Protein AF-A0A929GVK2-F1 (afdb_monomer_lite)

pLDDT: mean 79.48, std 20.48, range [31.69, 98.0]

Sequence (283 aa):
MTLSPGIAVIFLLLSFFLTSTIHAGEKSHSDSDDSVSELICQAGQKKCEGTHGKGCYSPAIGQECFDGLICPPGRRACVGDNGARCYDPASGQQCFNGLVCEIGRQPCTGSQGTSCFDPAVGEECNDGLVCKSGMKACIGEHGGSCYDPSIGQECIDGKVYFPDQKKVVKPKTSPPRSKRLKALKKRKKKDKASITCPPQLRKCVGENGNGCYDPARGQQCYDGLICQPGQKGCVGPYGVGCYEIGRGYHCYEGLICPPGKRACYDGKDKPYCYDPSRGQSCN

Foldseek 3Di:
DDDDDDDDDDDDDDDDDDDDDDDDDDDPPDPPPPVPPPADEDPQWDWAAAPQAIHIDHCPQPWDHDRHDIEHHQWDWAAAPLHIDTDHVVQQWDHDRRDIDGHQWDWAAAPQGIDTDHCVQQWDHARRDIDHHQWHWQQAPVHIDTDHCVQPWDRDRSDIDHPVPPPDPDDDDDDDDPVVVVVVVVVVPPPPPPDDDDPQWDWAAAPVAIDTHHVVQVWDHDRHDIEHHQWDWAAAPQAIDIDHPPQQWDHDRRDIEGHQWDWADPVPPDIDTDHVVVVDDGD

Radius of gyration: 35.39 Å; chains: 1; bounding box: 84×54×116 Å

Structure (mmCIF, N/CA/C/O backbone):
data_AF-A0A929GVK2-F1
#
_entry.id   AF-A0A929GVK2-F1
#
loop_
_atom_site.group_PDB
_atom_site.id
_atom_site.type_symbol
_atom_site.label_atom_id
_atom_site.label_alt_id
_atom_site.label_comp_id
_atom_site.label_asym_id
_atom_site.label_entity_id
_atom_site.label_seq_id
_atom_site.pdbx_PDB_ins_code
_atom_site.Cartn_x
_atom_site.Cartn_y
_atom_site.Cartn_z
_atom_site.occupancy
_atom_site.B_iso_or_equiv
_atom_site.auth_seq_id
_atom_site.auth_comp_id
_atom_site.auth_asym_id
_atom_site.auth_atom_id
_atom_site.pdbx_PDB_model_num
ATOM 1 N N . MET A 1 1 ? 60.596 -8.075 69.601 1.00 40.28 1 MET A N 1
ATOM 2 C CA . MET A 1 1 ? 60.125 -6.686 69.417 1.00 40.28 1 MET A CA 1
ATOM 3 C C . MET A 1 1 ? 58.607 -6.731 69.549 1.00 40.28 1 MET A C 1
ATOM 5 O O . MET A 1 1 ? 57.959 -7.294 68.684 1.00 40.28 1 MET A O 1
ATOM 9 N N . THR A 1 2 ? 58.112 -6.623 70.789 1.00 35.88 2 THR A N 1
ATOM 10 C CA . THR A 1 2 ? 57.428 -5.419 71.334 1.00 35.88 2 THR A CA 1
ATOM 11 C C . THR A 1 2 ? 56.075 -5.188 70.649 1.00 35.88 2 THR A C 1
ATOM 13 O O . THR A 1 2 ? 56.038 -4.753 69.509 1.00 35.88 2 THR A O 1
ATOM 16 N N . LEU A 1 3 ? 54.999 -5.737 71.225 1.00 31.69 3 LEU A N 1
ATOM 17 C CA . LEU A 1 3 ? 54.044 -5.081 72.149 1.00 31.69 3 LEU A CA 1
ATOM 18 C C . LEU A 1 3 ? 52.951 -4.269 71.411 1.00 31.69 3 LEU A C 1
ATOM 20 O O . LEU A 1 3 ? 53.203 -3.180 70.912 1.00 31.69 3 LEU A O 1
ATOM 24 N N . SER A 1 4 ? 51.720 -4.806 71.419 1.00 38.56 4 SER A N 1
ATOM 25 C CA . SER A 1 4 ? 50.443 -4.056 71.521 1.00 38.56 4 SER A CA 1
ATOM 26 C C . SER A 1 4 ? 50.478 -3.099 72.738 1.00 38.56 4 SER A C 1
ATOM 28 O O . SER A 1 4 ? 51.352 -3.324 73.578 1.00 38.56 4 SER A O 1
ATOM 30 N N . PRO A 1 5 ? 49.571 -2.111 72.962 1.00 51.91 5 PRO A N 1
ATOM 31 C CA . PRO A 1 5 ? 48.132 -2.031 72.627 1.00 51.91 5 PRO A CA 1
ATOM 32 C C . PRO A 1 5 ? 47.718 -0.605 72.137 1.00 51.91 5 PRO A C 1
ATOM 34 O O . PRO A 1 5 ? 48.580 0.217 71.875 1.00 51.91 5 PRO A O 1
ATOM 37 N N . GLY A 1 6 ? 46.472 -0.240 71.825 1.00 36.50 6 GLY A N 1
ATOM 38 C CA . GLY A 1 6 ? 45.313 -0.154 72.714 1.00 36.50 6 GLY A CA 1
ATOM 39 C C . GLY A 1 6 ? 44.547 1.162 72.470 1.00 36.50 6 GLY A C 1
ATOM 40 O O . GLY A 1 6 ? 45.144 2.228 72.476 1.00 36.50 6 GLY A O 1
ATOM 41 N N . ILE A 1 7 ? 43.239 1.044 72.217 1.00 49.06 7 ILE A N 1
ATOM 42 C CA . ILE A 1 7 ? 42.119 1.847 72.754 1.00 49.06 7 ILE A CA 1
ATOM 43 C C . ILE A 1 7 ? 42.415 3.319 73.121 1.00 49.06 7 ILE A C 1
ATOM 45 O O . ILE A 1 7 ? 43.062 3.569 74.131 1.00 49.06 7 ILE A O 1
ATOM 49 N N . ALA A 1 8 ? 41.760 4.274 72.447 1.00 43.66 8 ALA A N 1
ATOM 50 C CA . ALA A 1 8 ? 41.240 5.478 73.110 1.00 43.66 8 ALA A CA 1
ATOM 51 C C . ALA A 1 8 ? 40.138 6.163 72.282 1.00 43.66 8 ALA A C 1
ATOM 53 O O . ALA A 1 8 ? 40.376 6.771 71.244 1.00 43.66 8 ALA A O 1
ATOM 54 N N . VAL A 1 9 ? 38.920 6.051 72.801 1.00 48.94 9 VAL A N 1
ATOM 55 C CA . VAL A 1 9 ? 37.770 6.930 72.574 1.00 48.94 9 VAL A CA 1
ATOM 56 C C . VAL A 1 9 ? 38.107 8.334 73.091 1.00 48.94 9 VAL A C 1
ATOM 58 O O . VAL A 1 9 ? 38.505 8.412 74.244 1.00 48.94 9 VAL A O 1
ATOM 61 N N . ILE A 1 10 ? 37.875 9.404 72.319 1.00 49.59 10 ILE A N 1
ATOM 62 C CA . ILE A 1 10 ? 37.575 10.783 72.783 1.00 49.59 10 ILE A CA 1
ATOM 63 C C . ILE A 1 10 ? 36.701 11.412 71.672 1.00 49.59 10 ILE A C 1
ATOM 65 O O . ILE A 1 10 ? 37.133 11.478 70.528 1.00 49.59 10 ILE A O 1
ATOM 69 N N . PHE A 1 11 ? 35.387 11.583 71.845 1.00 39.53 11 PHE A N 1
ATOM 70 C CA . PHE A 1 11 ? 34.673 12.653 72.564 1.00 39.53 11 PHE A CA 1
ATOM 71 C C . PHE A 1 11 ? 34.819 14.063 71.964 1.00 39.53 11 PHE A C 1
ATOM 73 O O . PHE A 1 11 ? 35.923 14.546 71.757 1.00 39.53 11 PHE A O 1
ATOM 80 N N . LEU A 1 12 ? 33.655 14.723 71.873 1.00 45.66 12 LEU A N 1
ATOM 81 C CA . LEU A 1 12 ? 33.362 16.155 71.682 1.00 45.66 12 LEU A CA 1
ATOM 82 C C . LEU A 1 12 ? 32.930 16.538 70.253 1.00 45.66 12 LEU A C 1
ATOM 84 O O . LEU A 1 12 ? 33.743 16.583 69.343 1.00 45.66 12 LEU A O 1
ATOM 88 N N . LEU A 1 13 ? 31.626 16.618 69.955 1.00 39.22 13 LEU A N 1
ATOM 89 C CA . LEU A 1 13 ? 30.585 17.560 70.426 1.00 39.22 13 LEU A CA 1
ATOM 90 C C . LEU A 1 13 ? 30.591 18.904 69.676 1.00 39.22 13 LEU A C 1
ATOM 92 O O . LEU A 1 13 ? 31.625 19.555 69.613 1.00 39.22 13 LEU A O 1
ATOM 96 N N . LEU A 1 14 ? 29.364 19.332 69.314 1.00 40.06 14 LEU A N 1
ATOM 97 C CA . LEU A 1 14 ? 28.883 20.728 69.192 1.00 40.06 14 LEU A CA 1
ATOM 98 C C . LEU A 1 14 ? 29.329 21.480 67.913 1.00 40.06 14 LEU A C 1
ATOM 100 O O . LEU A 1 14 ? 30.498 21.472 67.572 1.00 40.06 14 LEU A O 1
ATOM 104 N N . SER A 1 15 ? 28.506 22.172 67.116 1.00 45.72 15 SER A N 1
ATOM 105 C CA . SER A 1 15 ? 27.106 22.632 67.170 1.00 45.72 15 SER A CA 1
ATOM 106 C C . SER A 1 15 ? 26.708 23.007 65.726 1.00 45.72 15 SER A C 1
ATOM 108 O O . SER A 1 15 ? 27.537 23.514 64.978 1.00 45.72 15 SER A O 1
ATOM 110 N N . PHE A 1 16 ? 25.524 22.656 65.218 1.00 46.03 16 PHE A N 1
ATOM 111 C CA . PHE A 1 16 ? 24.350 23.546 65.126 1.00 46.03 16 PHE A CA 1
ATOM 112 C C . PHE A 1 16 ? 24.650 25.057 65.073 1.00 46.03 16 PHE A C 1
ATOM 114 O O . PHE A 1 16 ? 25.165 25.589 66.043 1.00 46.03 16 PHE A O 1
ATOM 121 N N . PHE A 1 17 ? 24.275 25.714 63.964 1.00 39.25 17 PHE A N 1
ATOM 122 C CA . PHE A 1 17 ? 23.541 26.997 63.817 1.00 39.25 17 PHE A CA 1
ATOM 123 C C . PHE A 1 17 ? 23.676 27.436 62.337 1.00 39.25 17 PHE A C 1
ATOM 125 O O . PHE A 1 17 ? 24.769 27.698 61.855 1.00 39.25 17 PHE A O 1
ATOM 132 N N . LEU A 1 18 ? 22.635 27.244 61.513 1.00 46.72 18 LEU A N 1
ATOM 133 C CA . LEU A 1 18 ? 21.701 28.296 61.064 1.00 46.72 18 LEU A CA 1
ATOM 134 C C . LEU A 1 18 ? 22.394 29.532 60.467 1.00 46.72 18 LEU A C 1
ATOM 136 O O . LEU A 1 18 ? 22.948 30.336 61.206 1.00 46.72 18 LEU A O 1
ATOM 140 N N . THR A 1 19 ? 22.228 29.769 59.162 1.00 38.66 19 THR A N 1
ATOM 141 C CA . THR A 1 19 ? 21.432 30.907 58.652 1.00 38.66 19 THR A CA 1
ATOM 142 C C . THR A 1 19 ? 21.351 30.921 57.126 1.00 38.66 19 THR A C 1
ATOM 144 O O . THR A 1 19 ? 22.279 30.570 56.406 1.00 38.66 19 THR A O 1
ATOM 147 N N . SER A 1 20 ? 20.163 31.300 56.676 1.00 40.47 20 SER A N 1
ATOM 148 C CA . SER A 1 20 ? 19.671 31.441 55.315 1.00 40.47 20 SER A CA 1
ATOM 149 C C . SER A 1 20 ? 20.361 32.558 54.531 1.00 40.47 20 SER A C 1
ATOM 151 O O . SER A 1 20 ? 20.553 33.642 55.075 1.00 40.47 20 SER A O 1
ATOM 153 N N . THR A 1 21 ? 20.512 32.376 53.216 1.00 42.94 21 THR A N 1
ATOM 154 C CA . THR A 1 21 ? 20.352 33.489 52.268 1.00 42.94 21 THR A CA 1
ATOM 155 C C . THR A 1 21 ? 19.869 33.017 50.900 1.00 42.94 21 THR A C 1
ATOM 157 O O . THR A 1 21 ? 20.392 32.098 50.281 1.00 42.94 21 THR A O 1
ATOM 160 N N . ILE A 1 22 ? 18.810 33.700 50.490 1.00 48.12 22 ILE A N 1
ATOM 161 C CA . ILE A 1 22 ? 18.034 33.656 49.257 1.00 48.12 22 ILE A CA 1
ATOM 162 C C . ILE A 1 22 ? 18.883 34.140 48.071 1.00 48.12 22 ILE A C 1
ATOM 164 O O . ILE A 1 22 ? 19.549 35.158 48.220 1.00 48.12 22 ILE A O 1
ATOM 168 N N . HIS A 1 23 ? 18.779 33.486 46.908 1.00 40.06 23 HIS A N 1
ATOM 169 C CA . HIS A 1 23 ? 18.849 34.056 45.544 1.00 40.06 23 HIS A CA 1
ATOM 170 C C . HIS A 1 23 ? 18.036 33.092 44.652 1.00 40.06 23 HIS A C 1
ATOM 172 O O . HIS A 1 23 ? 18.392 31.929 44.519 1.00 40.06 23 HIS A O 1
ATOM 178 N N . ALA A 1 24 ? 16.782 33.389 44.310 1.00 38.03 24 ALA A N 1
ATOM 179 C CA . ALA A 1 24 ? 16.352 34.277 43.228 1.00 38.03 24 ALA A CA 1
ATOM 180 C C . ALA A 1 24 ? 16.768 33.781 41.829 1.00 38.03 24 ALA A C 1
ATOM 182 O O . ALA A 1 24 ? 17.866 34.060 41.368 1.00 38.03 24 ALA A O 1
ATOM 183 N N . GLY A 1 25 ? 15.806 33.148 41.150 1.00 38.31 25 GLY A N 1
ATOM 184 C CA . GLY A 1 25 ? 15.616 33.286 39.709 1.00 38.31 25 GLY A CA 1
ATOM 185 C C . GLY A 1 25 ? 16.259 32.227 38.826 1.00 38.31 25 GLY A C 1
ATOM 186 O O . GLY A 1 25 ? 17.357 32.431 38.343 1.00 38.31 25 GLY A O 1
ATOM 187 N N . GLU A 1 26 ? 15.480 31.213 38.452 1.00 36.88 26 GLU A N 1
ATOM 188 C CA . GLU A 1 26 ? 15.343 30.877 37.036 1.00 36.88 26 GLU A CA 1
ATOM 189 C C . GLU A 1 26 ? 13.932 30.348 36.775 1.00 36.88 26 GLU A C 1
ATOM 191 O O . GLU A 1 26 ? 13.443 29.388 37.365 1.00 36.88 26 GLU A O 1
ATOM 196 N N . LYS A 1 27 ? 13.232 31.115 35.950 1.00 40.19 27 LYS A N 1
ATOM 197 C CA . LYS A 1 27 ? 11.827 31.001 35.599 1.00 40.19 27 LYS A CA 1
ATOM 198 C C . LYS A 1 27 ? 11.704 29.910 34.537 1.00 40.19 27 LYS A C 1
ATOM 200 O O . LYS A 1 27 ? 11.840 30.200 33.353 1.00 40.19 27 LYS A O 1
ATOM 205 N N . SER A 1 28 ? 11.452 28.668 34.944 1.00 40.12 28 SER A N 1
ATOM 206 C CA . SER A 1 28 ? 11.046 27.591 34.031 1.00 40.12 28 SER A CA 1
ATOM 207 C C . SER A 1 28 ? 9.571 27.798 33.681 1.00 40.12 28 SER A C 1
ATOM 209 O O . SER A 1 28 ? 8.672 27.218 34.276 1.00 40.12 28 SER A O 1
ATOM 211 N N . HIS A 1 29 ? 9.315 28.730 32.765 1.00 42.06 29 HIS A N 1
ATOM 212 C CA . HIS A 1 29 ? 8.003 28.921 32.166 1.00 42.06 29 HIS A CA 1
ATOM 213 C C . HIS A 1 29 ? 7.994 28.218 30.815 1.00 42.06 29 HIS A C 1
ATOM 215 O O . HIS A 1 29 ? 8.360 28.797 29.796 1.00 42.06 29 HIS A O 1
ATOM 221 N N . SER A 1 30 ? 7.604 26.951 30.848 1.00 41.41 30 SER A N 1
ATOM 222 C CA . SER A 1 30 ? 7.005 26.246 29.720 1.00 41.41 30 SER A CA 1
ATOM 223 C C . SER A 1 30 ? 6.278 25.013 30.256 1.00 41.41 30 SER A C 1
ATOM 225 O O . SER A 1 30 ? 6.503 23.900 29.787 1.00 41.41 30 SER A O 1
ATOM 227 N N . ASP A 1 31 ? 5.409 25.226 31.251 1.00 37.75 31 ASP A N 1
ATOM 228 C CA . ASP A 1 31 ? 4.224 24.386 31.395 1.00 37.75 31 ASP A CA 1
ATOM 229 C C . ASP A 1 31 ? 3.392 24.670 30.149 1.00 37.75 31 ASP A C 1
ATOM 231 O O . ASP A 1 31 ? 2.664 25.656 30.039 1.00 37.75 31 ASP A O 1
ATOM 235 N N . SER A 1 32 ? 3.635 23.853 29.131 1.00 44.38 32 SER A N 1
ATOM 236 C CA . SER A 1 32 ? 2.685 23.699 28.050 1.00 44.38 32 SER A CA 1
ATOM 237 C C . SER A 1 32 ? 1.508 23.000 28.710 1.00 44.38 32 SER A C 1
ATOM 239 O O . SER A 1 32 ? 1.582 21.798 28.960 1.00 44.38 32 SER A O 1
ATOM 241 N N . ASP A 1 33 ? 0.482 23.773 29.066 1.00 44.91 33 ASP A N 1
ATOM 242 C CA . ASP A 1 33 ? -0.877 23.298 29.322 1.00 44.91 33 ASP A CA 1
ATOM 243 C C . ASP A 1 33 ? -1.373 22.587 28.050 1.00 44.91 33 ASP A C 1
ATOM 245 O O . ASP A 1 33 ? -2.215 23.076 27.296 1.00 44.91 33 ASP A O 1
ATOM 249 N N . ASP A 1 34 ? -0.799 21.420 27.772 1.00 48.19 34 ASP A N 1
ATOM 250 C CA . ASP A 1 34 ? -1.423 20.399 26.964 1.00 48.19 34 ASP A CA 1
ATOM 251 C C . ASP A 1 34 ? -2.528 19.882 27.868 1.00 48.19 34 ASP A C 1
ATOM 253 O O . ASP A 1 34 ? -2.299 19.105 28.796 1.00 48.19 34 ASP A O 1
ATOM 257 N N . SER A 1 35 ? -3.720 20.437 27.682 1.00 49.81 35 SER A N 1
ATOM 258 C CA . SER A 1 35 ? -4.945 19.973 28.305 1.00 49.81 35 SER A CA 1
ATOM 259 C C . SER A 1 35 ? -5.044 18.465 28.086 1.00 49.81 35 SER A C 1
ATOM 261 O O . SER A 1 35 ? -5.536 18.007 27.048 1.00 49.81 35 SER A O 1
ATOM 263 N N . VAL A 1 36 ? -4.543 17.683 29.047 1.00 60.28 36 VAL A N 1
ATOM 264 C CA . VAL A 1 36 ? -4.708 16.239 29.094 1.00 60.28 36 VAL A CA 1
ATOM 265 C C . VAL A 1 36 ? -6.188 16.055 29.353 1.00 60.28 36 VAL A C 1
ATOM 267 O O . VAL A 1 36 ? -6.644 16.008 30.490 1.00 60.28 36 VAL A O 1
ATOM 270 N N .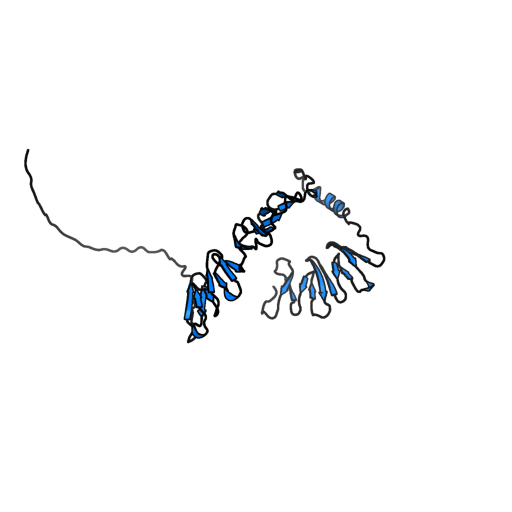 SER A 1 37 ? -6.964 16.042 28.273 1.00 67.25 37 SER A N 1
ATOM 271 C CA . SER A 1 37 ? -8.321 15.538 28.305 1.00 67.25 37 SER A CA 1
ATOM 272 C C . SER A 1 37 ? -8.206 14.146 28.904 1.00 67.25 37 SER A C 1
ATOM 274 O O . SER A 1 37 ? -7.646 13.224 28.290 1.00 67.25 37 SER A O 1
ATOM 276 N N . GLU A 1 38 ? -8.623 14.044 30.167 1.00 84.75 38 GLU A N 1
ATOM 277 C CA . GLU A 1 38 ? -8.724 12.771 30.842 1.00 84.75 38 GLU A CA 1
ATOM 278 C C . GLU A 1 38 ? -9.590 11.902 29.937 1.00 84.75 38 GLU A C 1
ATOM 280 O O . GLU A 1 38 ? -10.671 12.309 29.504 1.00 84.75 38 GLU A O 1
ATOM 285 N N . LEU A 1 39 ? -9.082 10.730 29.568 1.00 90.31 39 LEU A N 1
ATOM 286 C CA . LEU A 1 39 ? -9.856 9.801 28.771 1.00 90.31 39 LEU A CA 1
ATOM 287 C C . LEU A 1 39 ? -11.037 9.333 29.630 1.00 90.31 39 LEU A C 1
ATOM 289 O O . LEU A 1 39 ? -10.863 8.528 30.546 1.00 90.31 39 LEU A O 1
ATOM 293 N N . ILE A 1 40 ? -12.227 9.866 29.359 1.00 93.19 40 ILE A N 1
ATOM 294 C CA . ILE A 1 40 ? -13.466 9.496 30.043 1.00 93.19 40 ILE A CA 1
ATOM 295 C C . ILE A 1 40 ? -14.184 8.455 29.185 1.00 93.19 40 ILE A C 1
ATOM 297 O O . ILE A 1 40 ? -14.615 8.741 28.068 1.00 93.19 40 ILE A O 1
ATOM 301 N N . CYS A 1 41 ? -14.316 7.243 29.719 1.00 95.75 41 CYS A N 1
ATOM 302 C CA . CYS A 1 41 ? -15.022 6.149 29.064 1.00 95.75 41 CYS A CA 1
ATOM 303 C C . CYS A 1 41 ? -16.465 6.044 29.548 1.00 95.75 41 CYS A C 1
ATOM 305 O O . CYS A 1 41 ? -16.771 6.342 30.703 1.00 95.75 41 CYS A O 1
ATOM 307 N N . GLN A 1 42 ? -17.355 5.598 28.661 1.00 95.44 42 GLN A N 1
ATOM 308 C CA . GLN A 1 42 ? -18.751 5.366 29.021 1.00 95.44 42 GLN A CA 1
ATOM 309 C C . GLN A 1 42 ? -18.877 4.198 30.011 1.00 95.44 42 GLN A C 1
ATOM 311 O O . GLN A 1 42 ? -17.993 3.345 30.112 1.00 95.44 42 GLN A O 1
ATOM 316 N N . ALA A 1 43 ? -20.000 4.130 30.730 1.00 92.50 43 ALA A N 1
ATOM 317 C CA . ALA A 1 43 ? -20.287 3.012 31.622 1.00 92.50 43 ALA A CA 1
ATOM 318 C C . ALA A 1 43 ? -20.185 1.670 30.870 1.00 92.50 43 ALA A C 1
ATOM 320 O O . ALA A 1 43 ? -20.743 1.505 29.787 1.00 92.50 43 ALA A O 1
ATOM 321 N N . GLY A 1 44 ? -19.443 0.715 31.436 1.00 92.69 44 GLY A N 1
ATOM 322 C CA . GLY A 1 44 ? -19.183 -0.589 30.811 1.00 92.69 44 GLY A CA 1
ATOM 323 C C . GLY A 1 44 ? -18.014 -0.617 29.815 1.00 92.69 44 GLY A C 1
ATOM 324 O O . GLY A 1 44 ? -17.651 -1.697 29.345 1.00 92.69 44 GLY A O 1
ATOM 325 N N . GLN A 1 45 ? -17.389 0.525 29.520 1.00 97.44 45 GLN A N 1
ATOM 326 C CA . GLN A 1 45 ? -16.123 0.593 28.791 1.00 97.44 45 GLN A CA 1
ATOM 327 C C . GLN A 1 45 ? -14.933 0.671 29.757 1.00 97.44 45 GLN A C 1
ATOM 329 O O . GLN A 1 45 ? -15.053 1.110 30.900 1.00 97.44 45 GLN A O 1
ATOM 334 N N . LYS A 1 46 ? -13.763 0.248 29.281 1.00 97.12 46 LYS A N 1
ATOM 335 C CA . LYS A 1 46 ? -12.477 0.338 29.978 1.00 97.12 46 LYS A CA 1
ATOM 336 C C . LYS A 1 46 ? -11.526 1.249 29.202 1.00 97.12 46 LYS A C 1
ATOM 338 O O . LYS A 1 46 ? -11.614 1.328 27.977 1.00 97.12 46 LYS A O 1
ATOM 343 N N . LYS A 1 47 ? -10.608 1.907 29.915 1.00 97.06 47 LYS A N 1
ATOM 344 C CA . LYS A 1 47 ? -9.509 2.675 29.311 1.00 97.06 47 LYS A CA 1
ATOM 345 C C . LYS A 1 47 ? -8.477 1.707 28.719 1.00 97.06 47 LYS A C 1
ATOM 347 O O . LYS A 1 47 ? -8.157 0.689 29.333 1.00 97.06 47 LYS A O 1
ATOM 352 N N . CYS A 1 48 ? -7.991 2.020 27.530 1.00 96.69 48 CYS A N 1
ATOM 353 C CA . CYS A 1 48 ? -6.868 1.384 26.860 1.00 96.69 48 CYS A CA 1
ATOM 354 C C . CYS A 1 48 ? -5.844 2.471 26.581 1.00 96.69 48 CYS A C 1
ATOM 356 O O . CYS A 1 48 ? -6.168 3.441 25.902 1.00 96.69 48 CYS A O 1
ATOM 358 N N . GLU A 1 49 ? -4.645 2.338 27.125 1.00 95.44 49 GLU A N 1
ATOM 359 C CA . GLU A 1 49 ? -3.590 3.342 27.017 1.00 95.44 49 GLU A CA 1
ATOM 360 C C . GLU A 1 49 ? -2.255 2.625 26.835 1.00 95.44 49 GLU A C 1
ATOM 362 O O . GLU A 1 49 ? -2.065 1.524 27.359 1.00 95.44 49 GLU A O 1
ATOM 367 N N . GLY A 1 50 ? -1.357 3.231 26.065 1.00 93.38 50 GLY A N 1
ATOM 368 C CA . GLY A 1 50 ? -0.040 2.680 25.795 1.00 93.38 50 GLY A CA 1
ATOM 369 C C . GLY A 1 50 ? 0.682 3.422 24.681 1.00 93.38 50 GLY A C 1
ATOM 370 O O . GLY A 1 50 ? 0.265 4.511 24.269 1.00 93.38 50 GLY A O 1
ATOM 371 N N . THR A 1 51 ? 1.767 2.837 24.181 1.00 93.50 51 THR A N 1
ATOM 372 C CA . THR A 1 51 ? 2.617 3.493 23.173 1.00 93.50 51 THR A CA 1
ATOM 373 C C . THR A 1 51 ? 1.902 3.711 21.838 1.00 93.50 51 THR A C 1
ATOM 375 O O . THR A 1 51 ? 2.253 4.623 21.087 1.00 93.50 51 THR A O 1
ATOM 378 N N . HIS A 1 52 ? 0.849 2.936 21.563 1.00 91.69 52 HIS A N 1
ATOM 379 C CA . HIS A 1 52 ? 0.076 3.012 20.324 1.00 91.69 52 HIS A CA 1
ATOM 380 C C . HIS A 1 52 ? -1.216 3.827 20.434 1.00 91.69 52 HIS A C 1
ATOM 382 O O . HIS A 1 52 ? -1.997 3.869 19.481 1.00 91.69 52 HIS A O 1
ATOM 388 N N . GLY A 1 53 ? -1.430 4.512 21.559 1.00 92.25 53 GLY A N 1
ATOM 389 C CA . GLY A 1 53 ? -2.501 5.490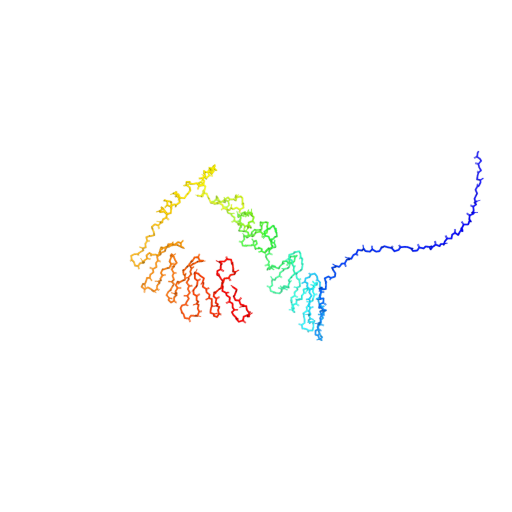 21.714 1.00 92.25 53 GLY A CA 1
ATOM 390 C C . GLY A 1 53 ? -3.297 5.334 23.001 1.00 92.25 53 GLY A C 1
ATOM 391 O O . GLY A 1 53 ? -2.954 4.572 23.903 1.00 92.25 53 GLY A O 1
ATOM 392 N N . LYS A 1 54 ? -4.386 6.100 23.077 1.00 95.12 54 LYS A N 1
ATOM 393 C CA . LYS A 1 54 ? -5.353 6.052 24.171 1.00 95.12 54 LYS A CA 1
ATOM 394 C C . LYS A 1 54 ? -6.775 5.992 23.623 1.00 95.12 54 LYS A C 1
ATOM 396 O O . LYS A 1 54 ? -7.098 6.697 22.668 1.00 95.12 54 LYS A O 1
ATOM 401 N N . GLY A 1 55 ? -7.631 5.177 24.224 1.00 95.44 55 GLY A N 1
ATOM 402 C CA . GLY A 1 55 ? -9.018 5.025 23.799 1.00 95.44 55 GLY A CA 1
ATOM 403 C C . GLY A 1 55 ? -9.846 4.159 24.739 1.00 95.44 55 GLY A C 1
ATOM 404 O O . GLY A 1 55 ? -9.325 3.487 25.623 1.00 95.44 55 GLY A O 1
ATOM 405 N N . CYS A 1 56 ? -11.159 4.170 24.548 1.00 97.44 56 CYS A N 1
ATOM 406 C CA . CYS A 1 56 ? -12.083 3.354 25.327 1.00 97.44 56 CYS A CA 1
ATOM 407 C C . CYS A 1 56 ? -12.485 2.111 24.540 1.00 97.44 56 CYS A C 1
ATOM 409 O O . CYS A 1 56 ? -12.809 2.207 23.357 1.00 97.44 56 CYS A O 1
ATOM 411 N N . TYR A 1 57 ? -12.510 0.957 25.201 1.00 97.50 57 TYR A N 1
ATOM 412 C CA . TYR A 1 57 ? -12.955 -0.301 24.604 1.00 97.50 57 TYR A CA 1
ATOM 413 C C . TYR A 1 57 ? -13.994 -0.989 25.484 1.00 97.50 57 TYR A C 1
ATOM 415 O O . TYR A 1 57 ? -14.068 -0.747 26.688 1.00 97.50 57 TYR A O 1
ATOM 423 N N . SER A 1 58 ? -14.816 -1.845 24.887 1.00 97.81 58 SER A N 1
ATOM 424 C CA . SER A 1 58 ? -15.849 -2.606 25.582 1.00 97.81 58 SER A CA 1
ATOM 425 C C . SER A 1 58 ? -15.504 -4.102 25.590 1.00 97.81 58 SER A C 1
ATOM 427 O O . SER A 1 58 ? -15.745 -4.804 24.604 1.00 97.81 58 SER A O 1
ATOM 429 N N . PRO A 1 59 ? -14.990 -4.632 26.718 1.00 95.06 59 PRO A N 1
ATOM 430 C CA . PRO A 1 59 ? -14.774 -6.071 26.874 1.00 95.06 59 PRO A CA 1
ATOM 431 C C . PRO A 1 59 ? -16.066 -6.882 26.741 1.00 95.06 59 PRO A C 1
ATOM 433 O O . PRO A 1 59 ? -16.029 -8.035 26.330 1.00 95.06 59 PRO A O 1
ATOM 436 N N . ALA A 1 60 ? -17.217 -6.285 27.075 1.00 96.50 60 ALA A N 1
ATOM 437 C CA . ALA A 1 60 ? -18.515 -6.955 27.050 1.00 96.50 60 ALA A CA 1
ATOM 438 C C . ALA A 1 60 ? -18.939 -7.391 25.639 1.00 96.50 60 ALA A C 1
ATOM 440 O O . ALA A 1 60 ? -19.609 -8.408 25.495 1.00 96.50 60 ALA A O 1
ATOM 441 N N . ILE A 1 61 ? -18.529 -6.651 24.604 1.00 95.75 61 ILE A N 1
ATOM 442 C CA . ILE A 1 61 ? -18.752 -7.046 23.206 1.00 95.75 61 ILE A CA 1
ATOM 443 C C . ILE A 1 61 ? -17.571 -7.834 22.629 1.00 95.75 61 ILE A C 1
ATOM 445 O O . ILE A 1 61 ? -17.602 -8.158 21.450 1.00 95.75 61 ILE A O 1
ATOM 449 N N . GLY A 1 62 ? -16.544 -8.133 23.435 1.00 95.88 62 GLY A N 1
ATOM 450 C CA . GLY A 1 62 ? -15.359 -8.897 23.042 1.00 95.88 62 GLY A CA 1
ATOM 451 C C . GLY A 1 62 ? -14.199 -8.069 22.485 1.00 95.88 62 GLY A C 1
ATOM 452 O O . GLY A 1 62 ? -13.329 -8.641 21.840 1.00 95.88 62 GLY A O 1
ATOM 453 N N . GLN A 1 63 ? -14.177 -6.742 22.667 1.00 97.69 63 GLN A N 1
ATOM 454 C CA . GLN A 1 63 ? -12.990 -5.956 22.309 1.00 97.69 63 GLN A CA 1
ATOM 455 C C . GLN A 1 63 ? -11.850 -6.211 23.299 1.00 97.69 63 GLN A C 1
ATOM 457 O O . GLN A 1 63 ? -12.081 -6.369 24.499 1.00 97.69 63 GLN A O 1
ATOM 462 N N . GLU A 1 64 ? -10.619 -6.150 22.805 1.00 97.06 64 GLU A N 1
ATOM 463 C CA . GLU A 1 64 ? -9.402 -6.321 23.600 1.00 97.06 64 GLU A CA 1
ATOM 464 C C . GLU A 1 64 ? -8.463 -5.124 23.426 1.00 97.06 64 GLU A C 1
ATOM 466 O O . GLU A 1 64 ? -8.485 -4.448 22.398 1.00 97.06 64 GLU A O 1
ATOM 471 N N . CYS A 1 65 ? -7.641 -4.852 24.438 1.00 96.69 65 CYS A N 1
ATOM 472 C CA . CYS A 1 65 ? -6.667 -3.763 24.447 1.00 96.69 65 CYS A CA 1
ATOM 473 C C . CYS A 1 65 ? -5.244 -4.318 24.546 1.00 96.69 65 CYS A C 1
ATOM 475 O O . CYS A 1 65 ? -4.971 -5.153 25.408 1.00 96.69 65 CYS A O 1
ATOM 477 N N . PHE A 1 66 ? -4.339 -3.799 23.716 1.00 96.31 66 PHE A N 1
ATOM 478 C CA . PHE A 1 66 ? -2.929 -4.173 23.657 1.00 96.31 66 PHE A CA 1
ATOM 479 C C . PHE A 1 66 ? -2.059 -2.921 23.500 1.00 96.31 66 PHE A C 1
ATOM 481 O O . PHE A 1 66 ? -1.950 -2.386 22.404 1.00 96.31 66 PHE A O 1
ATOM 488 N N . ASP A 1 67 ? -1.459 -2.439 24.590 1.00 93.56 67 ASP A N 1
ATOM 489 C CA . ASP A 1 67 ? -0.559 -1.267 24.591 1.00 93.56 67 ASP A CA 1
ATOM 490 C C . ASP A 1 67 ? -1.112 -0.048 23.815 1.00 93.56 67 ASP A C 1
ATOM 492 O O . ASP A 1 67 ? -0.465 0.536 22.947 1.00 93.56 67 ASP A O 1
ATOM 496 N N . GLY A 1 68 ? -2.366 0.320 24.096 1.00 94.31 68 GLY A N 1
ATOM 497 C CA . GLY A 1 68 ? -3.060 1.427 23.425 1.00 94.31 68 GLY A CA 1
ATOM 498 C C . GLY A 1 68 ? -3.765 1.059 22.111 1.00 94.31 68 GLY A C 1
ATOM 499 O O . GLY A 1 68 ? -4.604 1.827 21.641 1.00 94.31 68 GLY A O 1
ATOM 500 N N . LEU A 1 69 ? -3.509 -0.125 21.541 1.00 97.38 69 LEU A N 1
ATOM 501 C CA . LEU A 1 69 ? -4.235 -0.657 20.383 1.00 97.38 69 LEU A CA 1
ATOM 502 C C . LEU A 1 69 ? -5.506 -1.396 20.827 1.00 97.38 69 LEU A C 1
ATOM 504 O O . LEU A 1 69 ? -5.438 -2.372 21.570 1.00 97.38 69 LEU A O 1
ATOM 508 N N . ILE A 1 70 ? -6.665 -0.984 20.313 1.00 98.00 70 ILE A N 1
ATOM 509 C CA . ILE A 1 70 ? -7.948 -1.650 20.577 1.00 98.00 70 ILE A CA 1
ATOM 510 C C . ILE A 1 70 ? -8.305 -2.559 19.402 1.00 98.00 70 ILE A C 1
ATOM 512 O O . ILE A 1 70 ? -8.515 -2.080 18.285 1.00 98.00 70 ILE A O 1
ATOM 516 N N . CYS A 1 71 ? -8.428 -3.860 19.660 1.00 97.88 71 CYS A N 1
ATOM 517 C CA . CYS A 1 71 ? -8.820 -4.844 18.662 1.00 97.88 71 CYS A CA 1
ATOM 518 C C . CYS A 1 71 ? -10.286 -5.258 18.788 1.00 97.88 71 CYS A C 1
ATOM 520 O O . CYS A 1 71 ? -10.785 -5.458 19.898 1.00 97.88 71 CYS A O 1
ATOM 522 N N . PRO A 1 72 ? -11.001 -5.379 17.651 1.00 97.50 72 PRO A N 1
ATOM 523 C CA . PRO A 1 72 ? -12.365 -5.871 17.652 1.00 97.50 72 PRO A CA 1
ATOM 524 C C . PRO A 1 72 ? -12.404 -7.372 17.984 1.00 97.50 72 PRO A C 1
ATOM 526 O O . PRO A 1 72 ? -11.381 -8.056 17.878 1.00 97.50 72 PRO A O 1
ATOM 529 N N . PRO A 1 73 ? -13.587 -7.898 18.331 1.00 96.19 73 PRO A N 1
ATOM 530 C CA . PRO A 1 73 ? -13.750 -9.294 18.718 1.00 96.19 73 PRO A CA 1
ATOM 531 C C . PRO A 1 73 ? -13.232 -10.257 17.655 1.00 96.19 73 PRO A C 1
ATOM 533 O O . PRO A 1 73 ? -13.441 -10.052 16.458 1.00 96.19 73 PRO A O 1
ATOM 536 N N . GLY A 1 74 ? -12.546 -11.308 18.102 1.00 93.81 74 GLY A N 1
ATOM 537 C CA . GLY A 1 74 ? -11.964 -12.328 17.227 1.00 93.81 74 GLY A CA 1
ATOM 538 C C . GLY A 1 74 ? -10.675 -11.907 16.514 1.00 93.81 74 GLY A C 1
ATOM 539 O O . GLY A 1 74 ? -10.057 -12.744 15.860 1.00 93.81 74 GLY A O 1
ATOM 540 N N . ARG A 1 75 ? -10.223 -10.653 16.658 1.00 97.31 75 ARG A N 1
ATOM 541 C CA . ARG A 1 75 ? -8.928 -10.201 16.133 1.00 97.31 75 ARG A CA 1
ATOM 542 C C . ARG A 1 75 ? -7.861 -10.180 17.214 1.00 97.31 75 ARG A C 1
ATOM 544 O O . ARG A 1 75 ? -8.141 -9.903 18.372 1.00 97.31 75 ARG A O 1
ATOM 551 N N . ARG A 1 76 ? -6.617 -10.417 16.805 1.00 96.44 76 ARG A N 1
ATOM 552 C CA . ARG A 1 76 ? -5.429 -10.342 17.661 1.00 96.44 76 ARG A CA 1
ATOM 553 C C . ARG A 1 76 ? -4.631 -9.083 17.359 1.00 96.44 76 ARG A C 1
ATOM 555 O O . ARG A 1 76 ? -4.658 -8.587 16.233 1.00 96.44 76 ARG A O 1
ATOM 562 N N . ALA A 1 77 ? -3.879 -8.597 18.336 1.00 97.44 77 ALA A N 1
ATOM 563 C CA . ALA A 1 77 ? -2.913 -7.534 18.110 1.00 97.44 77 ALA A CA 1
ATOM 564 C C . ALA A 1 77 ? -1.622 -8.066 17.478 1.00 97.44 77 ALA A C 1
ATOM 566 O O . ALA A 1 77 ? -1.088 -9.100 17.879 1.00 97.44 77 ALA A O 1
ATOM 567 N N . CYS A 1 78 ? -1.117 -7.326 16.498 1.00 97.56 78 CYS A N 1
ATOM 568 C CA . CYS A 1 78 ? 0.218 -7.457 15.944 1.00 97.56 78 CYS A CA 1
ATOM 569 C C . CYS A 1 78 ? 0.978 -6.173 16.252 1.00 97.56 78 CYS A C 1
ATOM 571 O O . CYS A 1 78 ? 0.668 -5.134 15.672 1.00 97.56 78 CYS A O 1
ATOM 573 N N . VAL A 1 79 ? 1.928 -6.251 17.178 1.00 95.88 79 VAL A N 1
ATOM 574 C CA . VAL A 1 79 ? 2.697 -5.111 17.686 1.00 95.88 79 VAL A CA 1
ATOM 575 C C . VAL A 1 79 ? 4.180 -5.371 17.458 1.00 95.88 79 VAL A C 1
ATOM 577 O O . VAL A 1 79 ? 4.630 -6.513 17.573 1.00 95.88 79 VAL A O 1
ATOM 580 N N . GLY A 1 80 ? 4.919 -4.326 17.105 1.00 93.81 80 GLY A N 1
ATOM 581 C CA . GLY A 1 80 ? 6.364 -4.376 16.945 1.00 93.81 80 GLY A CA 1
ATOM 582 C C . GLY A 1 80 ? 6.922 -3.143 16.245 1.00 93.81 80 GLY A C 1
ATOM 583 O O . GLY A 1 80 ? 6.218 -2.148 16.063 1.00 93.81 80 GLY A O 1
ATOM 584 N N . ASP A 1 81 ? 8.174 -3.226 15.804 1.00 92.62 81 ASP A N 1
ATOM 585 C CA . ASP A 1 81 ? 8.902 -2.080 15.233 1.00 92.62 81 ASP A CA 1
ATOM 586 C C . ASP A 1 81 ? 8.243 -1.522 13.961 1.00 92.62 81 ASP A C 1
ATOM 588 O O . ASP A 1 81 ? 8.390 -0.347 13.632 1.00 92.62 81 ASP A O 1
ATOM 592 N N . ASN A 1 82 ? 7.469 -2.351 13.251 1.00 91.31 82 ASN A N 1
ATOM 593 C CA . ASN A 1 82 ? 6.750 -1.961 12.034 1.00 91.31 82 ASN A CA 1
ATOM 594 C C . ASN A 1 82 ? 5.313 -1.472 12.306 1.00 91.31 82 ASN A C 1
ATOM 596 O O . ASN A 1 82 ? 4.483 -1.402 11.388 1.00 91.31 82 ASN A O 1
ATOM 600 N N . GLY A 1 83 ? 5.012 -1.157 13.567 1.00 92.31 83 GLY A N 1
ATOM 601 C CA . GLY A 1 83 ? 3.757 -0.571 14.023 1.00 92.31 83 GLY A CA 1
ATOM 602 C C . GLY A 1 83 ? 2.868 -1.533 14.809 1.00 92.31 83 GLY A C 1
ATOM 603 O O . GLY A 1 83 ? 3.253 -2.641 15.174 1.00 92.31 83 GLY A O 1
ATOM 604 N N . ALA A 1 84 ? 1.639 -1.088 15.059 1.00 95.81 84 ALA A N 1
ATOM 605 C CA . ALA A 1 84 ? 0.632 -1.844 15.787 1.00 95.81 84 ALA A CA 1
ATOM 606 C C . ALA A 1 84 ? -0.668 -1.903 14.990 1.00 95.81 84 ALA A C 1
ATOM 608 O O . ALA A 1 84 ? -1.195 -0.875 14.562 1.00 95.81 84 ALA A O 1
ATOM 609 N N . ARG A 1 85 ? -1.188 -3.110 14.763 1.00 96.06 85 ARG A N 1
ATOM 610 C CA . ARG A 1 85 ? -2.445 -3.314 14.034 1.00 96.06 85 ARG A CA 1
ATOM 611 C C . ARG A 1 85 ? -3.147 -4.594 14.458 1.00 96.06 85 ARG A C 1
ATOM 613 O O . ARG A 1 85 ? -2.511 -5.556 14.875 1.00 96.06 85 ARG A O 1
ATOM 620 N N . CYS A 1 86 ? -4.463 -4.624 14.305 1.00 97.56 86 CYS A N 1
ATOM 621 C CA . CYS A 1 86 ? -5.253 -5.819 14.579 1.00 97.56 86 CYS A CA 1
ATOM 622 C C . CYS A 1 86 ? -5.355 -6.698 13.333 1.00 97.56 86 CYS A C 1
ATOM 624 O O . CYS A 1 86 ? -5.647 -6.197 12.245 1.00 97.56 86 CYS A O 1
ATOM 626 N N . TYR A 1 87 ? -5.182 -8.004 13.500 1.00 97.75 87 TYR A N 1
ATOM 627 C CA . TYR A 1 87 ? -5.268 -8.990 12.426 1.00 97.75 87 TYR A CA 1
ATOM 628 C C . TYR A 1 87 ? -6.183 -10.148 12.797 1.00 97.75 87 TYR A C 1
ATOM 630 O O . TYR A 1 87 ? -6.471 -10.377 13.972 1.00 97.75 87 TYR A O 1
ATOM 638 N N . ASP A 1 88 ? -6.654 -10.859 11.782 1.00 97.06 88 ASP A N 1
ATOM 639 C CA . ASP A 1 88 ? -7.539 -12.007 11.927 1.00 97.06 88 ASP A CA 1
ATOM 640 C C . ASP A 1 88 ? -6.818 -13.297 11.489 1.00 97.06 88 ASP A C 1
ATOM 642 O O . ASP A 1 88 ? -6.727 -13.574 10.287 1.00 97.06 88 ASP A O 1
ATOM 646 N N . PRO A 1 89 ? -6.328 -14.115 12.441 1.00 93.19 89 PRO A N 1
ATOM 647 C CA . PRO A 1 89 ? -5.701 -15.396 12.129 1.00 93.19 89 PRO A CA 1
ATOM 648 C C . PRO A 1 89 ? -6.610 -16.358 11.354 1.00 93.19 89 PRO A C 1
ATOM 650 O O . PRO A 1 89 ? -6.114 -17.137 10.542 1.00 93.19 89 PRO A O 1
ATOM 653 N N . ALA A 1 90 ? -7.929 -16.310 11.575 1.00 95.25 90 ALA A N 1
ATOM 654 C CA . ALA A 1 90 ? -8.879 -17.202 10.910 1.00 95.25 90 ALA A CA 1
ATOM 655 C C . ALA A 1 90 ? -9.051 -16.858 9.423 1.00 95.25 90 ALA A C 1
ATOM 657 O O . ALA A 1 90 ? -9.326 -17.742 8.616 1.00 95.25 90 ALA A O 1
ATOM 658 N N . SER A 1 91 ? -8.811 -15.598 9.047 1.00 94.56 91 SER A N 1
ATOM 659 C CA . SER A 1 91 ? -8.758 -15.159 7.644 1.00 94.56 91 SER A CA 1
ATOM 660 C C . SER A 1 91 ? -7.452 -15.526 6.924 1.00 94.56 91 SER A C 1
ATOM 662 O O . SER A 1 91 ? -7.249 -15.140 5.775 1.00 94.56 91 SER A O 1
ATOM 664 N N . GLY A 1 92 ? -6.553 -16.256 7.590 1.00 96.25 92 GLY A N 1
ATOM 665 C CA . GLY A 1 92 ? -5.251 -16.613 7.042 1.00 96.25 92 GLY A CA 1
ATOM 666 C C . GLY A 1 92 ? -4.235 -15.477 7.122 1.00 96.25 92 GLY A C 1
ATOM 667 O O . GLY A 1 92 ? -3.391 -15.353 6.241 1.00 96.25 92 GLY A O 1
ATOM 668 N N . GLN A 1 93 ? -4.304 -14.639 8.158 1.00 97.44 93 GLN A N 1
ATOM 669 C CA . GLN A 1 93 ? -3.301 -13.610 8.433 1.00 97.44 93 GLN A CA 1
ATOM 670 C C . GLN A 1 93 ? -2.326 -14.053 9.530 1.00 97.44 93 GLN A C 1
ATOM 672 O O . GLN A 1 93 ? -2.687 -14.755 10.472 1.00 97.44 93 GLN A O 1
ATOM 677 N N . GLN A 1 94 ? -1.091 -13.578 9.440 1.00 96.56 94 GLN A N 1
ATOM 678 C CA . GLN A 1 94 ? -0.007 -13.818 10.388 1.00 96.56 94 GLN A CA 1
ATOM 679 C C . GLN A 1 94 ? 0.727 -12.511 10.701 1.00 96.56 94 GLN A C 1
ATOM 681 O O . GLN A 1 94 ? 0.751 -11.584 9.891 1.00 96.56 94 GLN A O 1
ATOM 686 N N . CYS A 1 95 ? 1.314 -12.439 11.893 1.00 96.88 95 CYS A N 1
ATOM 687 C CA . CYS A 1 95 ? 2.005 -11.257 12.397 1.00 96.88 95 CYS A CA 1
ATOM 688 C C . CYS A 1 95 ? 3.527 -11.445 12.402 1.00 96.88 95 CYS A C 1
ATOM 690 O O . CYS A 1 95 ? 4.027 -12.453 12.896 1.00 96.88 95 CYS A O 1
ATOM 692 N N . PHE A 1 96 ? 4.246 -10.422 11.942 1.00 97.00 96 PHE A N 1
ATOM 693 C CA . PHE A 1 96 ? 5.701 -10.307 11.932 1.00 97.00 96 PHE A CA 1
ATOM 694 C C . PHE A 1 96 ? 6.121 -8.937 12.478 1.00 97.00 96 PHE A C 1
ATOM 696 O O . PHE A 1 96 ? 6.164 -7.964 11.733 1.00 97.00 96 PHE A O 1
ATOM 703 N N . ASN A 1 97 ? 6.429 -8.842 13.775 1.00 95.00 97 ASN A N 1
ATOM 704 C CA . ASN A 1 97 ? 6.959 -7.620 14.406 1.00 95.00 97 ASN A CA 1
ATOM 705 C C . ASN A 1 97 ? 6.214 -6.328 13.981 1.00 95.00 97 ASN A C 1
ATOM 707 O O . ASN A 1 97 ? 6.812 -5.390 13.448 1.00 95.00 97 ASN A O 1
ATOM 711 N N . GLY A 1 98 ? 4.884 -6.316 14.128 1.00 95.25 98 GLY A N 1
ATOM 712 C CA . GLY A 1 98 ? 4.027 -5.184 13.745 1.00 95.25 98 GLY A CA 1
ATOM 713 C C . GLY A 1 98 ? 3.552 -5.155 12.285 1.00 95.25 98 GLY A C 1
ATOM 714 O O . GLY A 1 98 ? 2.654 -4.382 11.946 1.00 95.25 98 GLY A O 1
ATOM 715 N N . LEU A 1 99 ? 4.095 -6.012 11.414 1.00 96.94 99 LEU A N 1
ATOM 716 C CA . LEU A 1 99 ? 3.630 -6.239 10.043 1.00 96.94 99 LEU A CA 1
ATOM 717 C C . LEU A 1 99 ? 2.643 -7.408 10.002 1.00 96.94 99 LEU A C 1
ATOM 719 O O . LEU A 1 99 ? 2.900 -8.461 10.569 1.00 96.94 99 LEU A O 1
ATOM 723 N N . VAL A 1 100 ? 1.536 -7.259 9.277 1.00 97.62 100 VAL A N 1
ATOM 724 C CA . VAL A 1 100 ? 0.587 -8.358 9.047 1.00 97.62 100 VAL A CA 1
ATOM 725 C C . VAL A 1 100 ? 0.670 -8.798 7.600 1.00 97.62 100 VAL A C 1
ATOM 727 O O . VAL A 1 100 ? 0.503 -7.971 6.704 1.00 97.62 100 VAL A O 1
ATOM 730 N N . CYS A 1 101 ? 0.893 -10.092 7.398 1.00 97.50 101 CYS A N 1
ATOM 731 C CA . CYS A 1 101 ? 0.963 -10.734 6.093 1.00 97.50 101 CYS A CA 1
ATOM 732 C C . CYS A 1 101 ? -0.072 -11.854 5.988 1.00 97.50 101 CYS A C 1
ATOM 734 O O . CYS A 1 101 ? -0.508 -12.402 6.995 1.00 97.50 101 CYS A O 1
ATOM 736 N N . GLU A 1 102 ? -0.439 -12.231 4.769 1.00 97.56 102 GLU A N 1
ATOM 737 C CA . GLU A 1 102 ? -1.187 -13.468 4.526 1.00 97.56 102 GLU A CA 1
ATOM 738 C C . GLU A 1 102 ? -0.292 -14.690 4.798 1.00 97.56 102 GLU A C 1
ATOM 740 O O . GLU A 1 102 ? 0.938 -14.610 4.694 1.00 97.56 102 GLU A O 1
ATOM 745 N N . ILE A 1 103 ? -0.891 -15.823 5.162 1.00 94.50 103 ILE A N 1
ATOM 746 C CA . ILE A 1 103 ? -0.197 -17.108 5.295 1.00 94.50 103 ILE A CA 1
ATOM 747 C C . ILE A 1 103 ? 0.503 -17.439 3.972 1.00 94.50 103 ILE A C 1
ATOM 749 O O . ILE A 1 103 ? -0.053 -17.251 2.895 1.00 94.50 103 ILE A O 1
ATOM 753 N N . GLY A 1 104 ? 1.740 -17.926 4.065 1.00 93.25 104 GLY A N 1
ATOM 754 C CA . GLY A 1 104 ? 2.586 -18.227 2.906 1.00 93.25 104 GLY A CA 1
ATOM 755 C C . GLY A 1 104 ? 3.436 -17.045 2.436 1.00 93.25 104 GLY A C 1
ATOM 756 O O . GLY A 1 104 ? 4.491 -17.264 1.847 1.00 93.25 104 GLY A O 1
ATOM 757 N N . ARG A 1 105 ? 3.060 -15.807 2.781 1.00 97.19 105 ARG A N 1
ATOM 758 C CA . ARG A 1 105 ? 3.907 -14.630 2.551 1.00 97.19 105 ARG A CA 1
ATOM 759 C C . ARG A 1 105 ? 4.967 -14.471 3.642 1.00 97.19 105 ARG A C 1
ATOM 761 O O . ARG A 1 105 ? 4.767 -14.873 4.789 1.00 97.19 105 ARG A O 1
ATOM 768 N N . GLN A 1 106 ? 6.079 -13.837 3.292 1.00 96.94 106 GLN A N 1
ATOM 769 C CA . GLN A 1 106 ? 7.195 -13.527 4.185 1.00 96.94 106 GLN A CA 1
ATOM 770 C C . GLN A 1 106 ? 7.361 -12.008 4.356 1.00 96.94 106 GLN A C 1
ATOM 772 O O . GLN A 1 106 ? 6.991 -11.248 3.456 1.00 96.94 106 GLN A O 1
ATOM 777 N N . PRO A 1 107 ? 7.899 -11.539 5.497 1.00 97.12 107 PRO A N 1
ATOM 778 C CA . PRO A 1 107 ? 8.202 -10.127 5.690 1.00 97.12 107 PRO A CA 1
ATOM 779 C C . PRO A 1 107 ? 9.405 -9.706 4.835 1.00 97.12 107 PRO A C 1
ATOM 781 O O . PRO A 1 107 ? 10.430 -10.384 4.805 1.00 97.12 107 PRO A O 1
ATOM 784 N N . CYS A 1 108 ? 9.294 -8.555 4.180 1.00 96.38 108 CYS A N 1
ATOM 785 C CA . CYS A 1 108 ? 10.384 -7.852 3.522 1.00 96.38 108 CYS A CA 1
ATOM 786 C C . CYS A 1 108 ? 10.595 -6.508 4.213 1.00 96.38 108 CYS A C 1
ATOM 788 O O . CYS A 1 108 ? 9.739 -5.631 4.121 1.00 96.38 108 CYS A O 1
ATOM 790 N N . THR A 1 109 ? 11.725 -6.354 4.898 1.00 94.31 109 THR A N 1
ATOM 791 C CA . THR A 1 109 ? 12.081 -5.142 5.646 1.00 94.31 109 THR A CA 1
ATOM 792 C C . THR A 1 109 ? 13.434 -4.632 5.169 1.00 94.31 109 THR A C 1
ATOM 794 O O . THR A 1 109 ? 14.347 -5.423 4.934 1.00 94.31 109 THR A O 1
ATOM 797 N N . GLY A 1 110 ? 13.567 -3.316 5.046 1.00 91.38 110 GLY A N 1
ATOM 798 C CA . GLY A 1 110 ? 14.835 -2.657 4.752 1.00 91.38 110 GLY A CA 1
ATOM 799 C C . GLY A 1 110 ? 14.668 -1.155 4.570 1.00 91.38 110 GLY A C 1
ATOM 800 O O . GLY A 1 110 ? 13.658 -0.582 4.986 1.00 91.38 110 GLY A O 1
ATOM 801 N N . SER A 1 111 ? 15.650 -0.506 3.947 1.00 88.75 111 SER A N 1
ATOM 802 C CA . SER A 1 111 ? 15.654 0.954 3.780 1.00 88.75 111 SER A CA 1
ATOM 803 C C . SER A 1 111 ? 14.462 1.484 2.972 1.00 88.75 111 SER A C 1
ATOM 805 O O . SER A 1 111 ? 14.056 2.630 3.162 1.00 88.75 111 SER A O 1
ATOM 807 N N . GLN A 1 112 ? 13.880 0.655 2.097 1.00 88.88 112 GLN A N 1
ATOM 808 C CA . GLN A 1 112 ? 12.731 1.022 1.258 1.00 88.88 112 GLN A CA 1
ATOM 809 C C . GLN A 1 112 ? 11.376 0.840 1.947 1.00 88.88 112 GLN A C 1
ATOM 811 O O . GLN A 1 112 ? 10.339 1.189 1.381 1.00 88.88 112 GLN A O 1
ATOM 816 N N . GLY A 1 113 ? 11.382 0.330 3.177 1.00 90.19 113 GLY A N 1
ATOM 817 C CA . GLY A 1 113 ? 10.196 0.130 3.989 1.00 90.19 113 GLY A CA 1
ATOM 818 C C . GLY A 1 113 ? 9.942 -1.336 4.306 1.00 90.19 113 GLY A C 1
ATOM 819 O O . GLY A 1 113 ? 10.825 -2.191 4.210 1.00 90.19 113 GLY A O 1
ATOM 820 N N . THR A 1 114 ? 8.704 -1.597 4.717 1.00 94.25 114 THR A N 1
ATOM 821 C CA . THR A 1 114 ? 8.277 -2.905 5.202 1.00 94.25 114 THR A CA 1
ATOM 822 C C . THR A 1 114 ? 7.032 -3.362 4.457 1.00 94.25 114 THR A C 1
ATOM 824 O O . THR A 1 114 ? 6.009 -2.676 4.450 1.00 94.25 114 THR A O 1
ATOM 827 N N . SER A 1 115 ? 7.104 -4.538 3.845 1.00 94.94 115 SER A N 1
ATOM 828 C CA . SER A 1 115 ? 6.025 -5.135 3.057 1.00 94.94 115 SER A CA 1
ATOM 829 C C . SER A 1 115 ? 6.035 -6.659 3.172 1.00 94.94 115 SER A C 1
ATOM 831 O O . SER A 1 115 ? 6.913 -7.235 3.806 1.00 94.94 115 SER A O 1
ATOM 833 N N . CYS A 1 116 ? 5.035 -7.322 2.597 1.00 97.19 116 CYS A N 1
ATOM 834 C CA . CYS A 1 116 ? 4.975 -8.778 2.526 1.00 97.19 116 CYS A CA 1
ATOM 835 C C . CYS A 1 116 ? 5.218 -9.217 1.085 1.00 97.19 116 CYS A C 1
ATOM 837 O O . CYS A 1 116 ? 4.645 -8.620 0.174 1.00 97.19 116 CYS A O 1
ATOM 839 N N . PHE A 1 117 ? 5.981 -10.285 0.887 1.00 97.25 117 PHE A N 1
ATOM 840 C CA . PHE A 1 117 ? 6.208 -10.876 -0.431 1.00 97.25 117 PHE A CA 1
ATOM 841 C C . PHE A 1 117 ? 5.872 -12.361 -0.440 1.00 97.25 117 PHE A C 1
ATOM 843 O O . PHE A 1 117 ? 5.867 -13.008 0.609 1.00 97.25 117 PHE A O 1
ATOM 850 N N . ASP A 1 118 ? 5.559 -12.884 -1.615 1.00 96.88 118 ASP A N 1
ATOM 851 C CA . ASP A 1 118 ? 5.238 -14.287 -1.831 1.00 96.88 118 ASP A CA 1
ATOM 852 C C . ASP A 1 118 ? 6.365 -14.993 -2.615 1.00 96.88 118 ASP A C 1
ATOM 854 O O . ASP A 1 118 ? 6.444 -14.888 -3.845 1.00 96.88 118 ASP A O 1
ATOM 858 N N . PRO A 1 119 ? 7.243 -15.753 -1.934 1.00 93.50 119 PRO A N 1
ATOM 859 C CA . PRO A 1 119 ? 8.307 -16.486 -2.612 1.00 93.50 119 PRO A CA 1
ATOM 860 C C . PRO A 1 119 ? 7.774 -17.577 -3.556 1.00 93.50 119 PRO A C 1
ATOM 862 O O . PRO A 1 119 ? 8.478 -17.967 -4.488 1.00 93.50 119 PRO A O 1
ATOM 865 N N . ALA A 1 120 ? 6.539 -18.064 -3.371 1.00 94.75 120 ALA A N 1
ATOM 866 C CA . ALA A 1 120 ? 5.972 -19.128 -4.199 1.00 94.75 120 ALA A CA 1
ATOM 867 C C . ALA A 1 120 ? 5.630 -18.659 -5.624 1.00 94.75 120 ALA A C 1
ATOM 869 O O . ALA A 1 120 ? 5.642 -19.469 -6.552 1.00 94.75 120 ALA A O 1
ATOM 870 N N . VAL A 1 121 ? 5.381 -17.360 -5.820 1.00 93.81 121 VAL A N 1
ATOM 871 C CA . VAL A 1 121 ? 5.184 -16.753 -7.153 1.00 93.81 121 VAL A CA 1
ATOM 872 C C . VAL A 1 121 ? 6.467 -16.130 -7.712 1.00 93.81 121 VAL A C 1
ATOM 874 O O . VAL A 1 121 ? 6.432 -15.414 -8.715 1.00 93.81 121 VAL A O 1
ATOM 877 N N . GLY A 1 122 ? 7.609 -16.425 -7.083 1.00 94.31 122 GLY A N 1
ATOM 878 C CA . GLY A 1 122 ? 8.914 -15.927 -7.494 1.00 94.31 122 GLY A CA 1
ATOM 879 C C . GLY A 1 122 ? 9.119 -14.455 -7.158 1.00 94.31 122 GLY A C 1
ATOM 880 O O . GLY A 1 122 ? 9.715 -13.743 -7.960 1.00 94.31 122 GLY A O 1
ATOM 881 N N . GLU A 1 123 ? 8.613 -13.974 -6.023 1.00 95.88 123 GLU A N 1
ATOM 882 C CA . GLU A 1 123 ? 9.032 -12.687 -5.464 1.00 95.88 123 GLU A CA 1
ATOM 883 C C . GLU A 1 123 ? 10.254 -12.854 -4.549 1.00 95.88 123 GLU A C 1
ATOM 885 O O . GLU A 1 123 ? 10.415 -13.861 -3.862 1.00 95.88 123 GLU A O 1
ATOM 890 N N . GLU A 1 124 ? 11.104 -11.834 -4.511 1.00 95.19 124 GLU A N 1
ATOM 891 C CA . GLU A 1 124 ? 12.302 -11.751 -3.682 1.00 95.19 124 GLU A CA 1
ATOM 892 C C . GLU A 1 124 ? 12.352 -10.399 -2.967 1.00 95.19 124 GLU A C 1
ATOM 894 O O . GLU A 1 124 ? 12.081 -9.344 -3.553 1.00 95.19 124 GLU A O 1
ATOM 899 N N . CYS A 1 125 ? 12.744 -10.424 -1.694 1.00 94.88 125 CYS A N 1
ATOM 900 C CA . CYS A 1 125 ? 12.971 -9.214 -0.920 1.00 94.88 125 CYS A CA 1
ATOM 901 C C . CYS A 1 125 ? 14.376 -8.651 -1.157 1.00 94.88 125 CYS A C 1
ATOM 903 O O . CYS A 1 125 ? 15.376 -9.329 -0.928 1.00 94.88 125 CYS A O 1
ATOM 905 N N . ASN A 1 126 ? 14.444 -7.379 -1.540 1.00 93.12 126 ASN A N 1
ATOM 906 C CA . ASN A 1 126 ? 15.671 -6.629 -1.761 1.00 93.12 126 ASN A CA 1
ATOM 907 C C . ASN A 1 126 ? 15.629 -5.318 -0.958 1.00 93.12 126 ASN A C 1
ATOM 909 O O . ASN A 1 126 ? 15.119 -4.309 -1.435 1.00 93.12 126 ASN A O 1
ATOM 913 N N . ASP A 1 127 ? 16.156 -5.337 0.269 1.00 89.81 127 ASP A N 1
ATOM 914 C CA . ASP A 1 127 ? 16.242 -4.166 1.165 1.00 89.81 127 ASP A CA 1
ATOM 915 C C . ASP A 1 127 ? 14.906 -3.406 1.341 1.00 89.81 127 ASP A C 1
ATOM 917 O O . ASP A 1 127 ? 14.809 -2.187 1.190 1.00 89.81 127 ASP A O 1
ATOM 921 N N . GLY A 1 128 ? 13.840 -4.150 1.649 1.00 91.50 128 GLY A N 1
ATOM 922 C CA . GLY A 1 128 ? 12.489 -3.600 1.829 1.00 91.50 128 GLY A CA 1
ATOM 923 C C . GLY A 1 128 ? 11.699 -3.417 0.529 1.00 91.50 128 GLY A C 1
ATOM 924 O O . GLY A 1 128 ? 10.505 -3.123 0.579 1.00 91.50 128 GLY A O 1
ATOM 925 N N . LEU A 1 129 ? 12.329 -3.633 -0.631 1.00 94.19 129 LEU A N 1
ATOM 926 C CA . LEU A 1 129 ? 11.683 -3.621 -1.941 1.00 94.19 129 LEU A CA 1
ATOM 927 C C . LEU A 1 129 ? 11.407 -5.048 -2.427 1.00 94.19 129 LEU A C 1
ATOM 929 O O . LEU A 1 129 ? 12.313 -5.876 -2.499 1.00 94.19 129 LEU A O 1
ATOM 933 N N . VAL A 1 130 ? 10.166 -5.326 -2.817 1.00 95.75 130 VAL A N 1
ATOM 934 C CA . VAL A 1 130 ? 9.775 -6.627 -3.374 1.00 95.75 130 VAL A CA 1
ATOM 935 C C . VAL A 1 130 ? 9.949 -6.613 -4.886 1.00 95.75 130 VAL A C 1
ATOM 937 O O . VAL A 1 130 ? 9.333 -5.802 -5.580 1.00 95.75 130 VAL A O 1
ATOM 940 N N . CYS A 1 131 ? 10.779 -7.518 -5.395 1.00 95.25 131 CYS A N 1
ATOM 941 C CA . CYS A 1 131 ? 11.073 -7.659 -6.816 1.00 95.25 131 CYS A CA 1
ATOM 942 C C . CYS A 1 131 ? 10.731 -9.061 -7.313 1.00 95.25 131 CYS A C 1
ATOM 944 O O . CYS A 1 131 ? 10.652 -10.000 -6.531 1.00 95.25 131 CYS A O 1
ATOM 946 N N . LYS A 1 132 ? 10.551 -9.223 -8.627 1.00 95.06 132 LYS A N 1
ATOM 947 C CA . LYS A 1 132 ? 10.494 -10.566 -9.218 1.00 95.06 132 LYS A CA 1
ATOM 948 C C . LYS A 1 132 ? 11.867 -11.226 -9.137 1.00 95.06 132 LYS A C 1
ATOM 950 O O . LYS A 1 132 ? 12.883 -10.538 -9.216 1.00 95.06 132 LYS A O 1
ATOM 955 N N . SER A 1 133 ? 11.884 -12.547 -9.053 1.00 91.81 133 SER A N 1
ATOM 956 C CA . SER A 1 133 ? 13.104 -13.339 -9.017 1.00 91.81 133 SER A CA 1
ATOM 957 C C . SER A 1 133 ? 13.985 -13.024 -10.223 1.00 91.81 133 SER A C 1
ATOM 959 O O . SER A 1 133 ? 13.503 -12.871 -11.351 1.00 91.81 133 SER A O 1
ATOM 961 N N . GLY A 1 134 ? 15.278 -12.849 -9.957 1.00 87.94 134 GLY A N 1
ATOM 962 C CA . GLY A 1 134 ? 16.270 -12.427 -10.947 1.00 87.94 134 GLY A CA 1
ATOM 963 C C . GLY A 1 134 ? 16.345 -10.914 -11.188 1.00 87.94 134 GLY A C 1
ATOM 964 O O . GLY A 1 134 ? 17.311 -10.453 -11.801 1.00 87.94 134 GLY A O 1
ATOM 965 N N . MET A 1 135 ? 15.397 -10.120 -10.679 1.00 93.75 135 MET A N 1
ATOM 966 C CA . MET A 1 135 ? 15.516 -8.660 -10.662 1.00 93.75 135 MET A CA 1
ATOM 967 C C . MET A 1 135 ? 16.287 -8.188 -9.428 1.00 93.75 135 MET A C 1
ATOM 969 O O . MET A 1 135 ? 16.237 -8.796 -8.362 1.00 93.75 135 MET A O 1
ATOM 973 N N . LYS A 1 136 ? 16.981 -7.059 -9.563 1.00 91.44 136 LYS A N 1
ATOM 974 C CA . LYS A 1 136 ? 17.724 -6.405 -8.480 1.00 91.44 136 LYS A CA 1
ATOM 975 C C . LYS A 1 136 ? 17.038 -5.112 -8.060 1.00 91.44 136 LYS A C 1
ATOM 977 O O . LYS A 1 136 ? 16.391 -4.458 -8.877 1.00 91.44 136 LYS A O 1
ATOM 982 N N . ALA A 1 137 ? 17.235 -4.698 -6.812 1.00 92.31 137 ALA A N 1
ATOM 983 C CA . ALA A 1 137 ? 16.838 -3.365 -6.373 1.00 92.31 137 ALA A CA 1
ATOM 984 C C . ALA A 1 137 ? 17.824 -2.297 -6.866 1.00 92.31 137 ALA A C 1
ATOM 986 O O . ALA A 1 137 ? 19.044 -2.442 -6.764 1.00 92.31 137 ALA A O 1
ATOM 987 N N . CYS A 1 138 ? 17.276 -1.201 -7.376 1.00 93.06 138 CYS A N 1
ATOM 988 C CA . CYS A 1 138 ? 17.966 0.050 -7.637 1.00 93.06 138 CYS A CA 1
ATOM 989 C C . CYS A 1 138 ? 17.455 1.089 -6.646 1.00 93.06 138 CYS A C 1
ATOM 991 O O . CYS A 1 138 ? 16.293 1.478 -6.722 1.00 93.06 138 CYS A O 1
ATOM 993 N N . ILE A 1 139 ? 18.307 1.497 -5.709 1.00 90.31 139 ILE A N 1
ATOM 994 C CA . ILE A 1 139 ? 17.938 2.377 -4.598 1.00 90.31 139 ILE A CA 1
ATOM 995 C C . ILE A 1 139 ? 18.479 3.780 -4.864 1.00 90.31 139 ILE A C 1
ATOM 997 O O . ILE A 1 139 ? 19.680 3.947 -5.081 1.00 90.31 139 ILE A O 1
ATOM 1001 N N . GLY A 1 140 ? 17.596 4.778 -4.851 1.00 85.69 140 GLY A N 1
ATOM 1002 C CA . GLY A 1 140 ? 17.937 6.192 -4.986 1.00 85.69 140 GLY A CA 1
ATOM 1003 C C . GLY A 1 140 ? 17.312 7.067 -3.910 1.00 85.69 140 GLY A C 1
ATOM 1004 O O . GLY A 1 140 ? 16.519 6.613 -3.090 1.00 85.69 140 GLY A O 1
ATOM 1005 N N . GLU A 1 141 ? 17.624 8.364 -3.953 1.00 80.56 141 GLU A N 1
ATOM 1006 C CA . GLU A 1 141 ? 17.098 9.358 -3.000 1.00 80.56 141 GLU A CA 1
ATOM 1007 C C . GLU A 1 141 ? 15.563 9.478 -3.015 1.00 80.56 141 GLU A C 1
ATOM 1009 O O . GLU A 1 141 ? 14.964 9.942 -2.049 1.00 80.56 141 GLU A O 1
ATOM 1014 N N . HIS A 1 142 ? 14.915 9.071 -4.111 1.00 76.50 142 HIS A N 1
ATOM 1015 C CA . HIS A 1 142 ? 13.459 9.126 -4.281 1.00 76.50 142 HIS A CA 1
ATOM 1016 C C . HIS A 1 142 ? 12.783 7.751 -4.186 1.00 76.50 142 HIS A C 1
ATOM 1018 O O . HIS A 1 142 ? 11.637 7.606 -4.610 1.00 76.50 142 HIS A O 1
ATOM 1024 N N . GLY A 1 143 ? 13.484 6.756 -3.639 1.00 81.94 143 GLY A N 1
ATOM 1025 C CA . GLY A 1 143 ? 12.977 5.404 -3.435 1.00 81.94 143 GLY A CA 1
ATOM 1026 C C . GLY A 1 143 ? 13.662 4.351 -4.303 1.00 81.94 143 GLY A C 1
ATOM 1027 O O . GLY A 1 143 ? 14.654 4.608 -4.990 1.00 81.94 143 GLY A O 1
ATOM 1028 N N . GLY A 1 144 ? 13.119 3.140 -4.230 1.00 87.88 144 GLY A N 1
ATOM 1029 C CA . GLY A 1 144 ? 13.645 1.943 -4.861 1.00 87.88 144 GLY A CA 1
ATOM 1030 C C . GLY A 1 144 ? 12.831 1.527 -6.080 1.00 87.88 144 GLY A C 1
ATOM 1031 O O . GLY A 1 144 ? 11.617 1.714 -6.144 1.00 87.88 144 GLY A O 1
ATOM 1032 N N . SER A 1 145 ? 13.490 0.942 -7.071 1.00 91.50 145 SER A N 1
ATOM 1033 C CA . SER A 1 145 ? 12.833 0.299 -8.211 1.00 91.50 145 SER A CA 1
ATOM 1034 C C . SER A 1 145 ? 13.532 -1.003 -8.563 1.00 91.50 145 SER A C 1
ATOM 1036 O O . SER A 1 145 ? 14.751 -1.105 -8.462 1.00 91.50 145 SER A O 1
ATOM 1038 N N . CYS A 1 146 ? 12.766 -1.998 -8.993 1.00 94.06 146 CYS A N 1
ATOM 1039 C CA . CYS A 1 146 ? 13.327 -3.250 -9.479 1.00 94.06 146 CYS A CA 1
ATOM 1040 C C . CYS A 1 146 ? 13.816 -3.073 -10.918 1.00 94.06 146 CYS A C 1
ATOM 1042 O O . CYS A 1 146 ? 13.140 -2.436 -11.731 1.00 94.06 146 CYS A O 1
ATOM 1044 N N . TYR A 1 147 ? 14.969 -3.649 -11.236 1.00 93.56 147 TYR A N 1
ATOM 1045 C CA . TYR A 1 147 ? 15.497 -3.697 -12.595 1.00 93.56 147 TYR A CA 1
ATOM 1046 C C . TYR A 1 147 ? 16.020 -5.087 -12.931 1.00 93.56 147 TYR A C 1
ATOM 1048 O O . TYR A 1 147 ? 16.457 -5.833 -12.055 1.00 93.56 147 TYR A O 1
ATOM 1056 N N . ASP A 1 148 ? 15.979 -5.425 -14.211 1.00 93.94 148 ASP A N 1
ATOM 1057 C CA . ASP A 1 148 ? 16.425 -6.703 -14.740 1.00 93.94 148 ASP A CA 1
ATOM 1058 C C . ASP A 1 148 ? 17.789 -6.549 -15.445 1.00 93.94 148 ASP A C 1
ATOM 1060 O O . ASP A 1 148 ? 17.860 -6.071 -16.586 1.00 93.94 148 ASP A O 1
ATOM 1064 N N . PRO A 1 149 ? 18.896 -6.952 -14.792 1.00 89.38 149 PRO A N 1
ATOM 1065 C CA . PRO A 1 149 ? 20.223 -6.891 -15.401 1.00 89.38 149 PRO A CA 1
ATOM 1066 C C . PRO A 1 149 ? 20.364 -7.824 -16.615 1.00 89.38 149 PRO A C 1
ATOM 1068 O O . PRO A 1 149 ? 21.233 -7.599 -17.457 1.00 89.38 149 PRO A O 1
ATOM 1071 N N . SER A 1 150 ? 19.509 -8.843 -16.743 1.00 90.19 150 SER A N 1
ATOM 1072 C CA . SER A 1 150 ? 19.565 -9.850 -17.811 1.00 90.19 150 SER A CA 1
ATOM 1073 C C . SER A 1 150 ? 19.169 -9.275 -19.172 1.00 90.19 150 SER A C 1
ATOM 1075 O O . SER A 1 150 ? 19.641 -9.747 -20.203 1.00 90.19 150 SER A O 1
ATOM 1077 N N . ILE A 1 151 ? 18.354 -8.216 -19.180 1.00 88.88 151 ILE A N 1
ATOM 1078 C CA . ILE A 1 151 ? 17.996 -7.448 -20.385 1.00 88.88 151 ILE A CA 1
ATOM 1079 C C . ILE A 1 151 ? 18.862 -6.189 -20.563 1.00 88.88 151 ILE A C 1
ATOM 1081 O O . ILE A 1 151 ? 18.532 -5.302 -21.352 1.00 88.88 151 ILE A O 1
ATOM 1085 N N . GLY A 1 152 ? 19.971 -6.093 -19.821 1.00 87.62 152 GLY A N 1
ATOM 1086 C CA . GLY A 1 152 ? 20.932 -4.996 -19.912 1.00 87.62 152 GLY A CA 1
ATOM 1087 C C . GLY A 1 152 ? 20.511 -3.711 -19.198 1.00 87.62 152 GLY A C 1
ATOM 1088 O O . GLY A 1 152 ? 21.089 -2.660 -19.482 1.00 87.62 152 GLY A O 1
ATOM 1089 N N . GLN A 1 153 ? 19.516 -3.756 -18.302 1.00 91.81 153 GLN A N 1
ATOM 1090 C CA . GLN A 1 153 ? 19.236 -2.612 -17.436 1.00 91.81 153 GLN A CA 1
ATOM 1091 C C . GLN A 1 153 ? 20.352 -2.431 -16.406 1.00 91.81 153 GLN A C 1
ATOM 1093 O O . GLN A 1 153 ? 20.887 -3.397 -15.862 1.00 91.81 153 GLN A O 1
ATOM 1098 N N . GLU A 1 154 ? 20.664 -1.179 -16.096 1.00 91.81 154 GLU A N 1
ATOM 1099 C CA . GLU A 1 154 ? 21.665 -0.825 -15.091 1.00 91.81 154 GLU A CA 1
ATOM 1100 C C . GLU A 1 154 ? 21.093 0.176 -14.091 1.00 91.81 154 GLU A C 1
ATOM 1102 O O . GLU A 1 154 ? 20.343 1.077 -14.465 1.00 91.81 154 GLU A O 1
ATOM 1107 N N . CYS A 1 155 ? 21.487 0.047 -12.827 1.00 90.50 155 CYS A N 1
ATOM 1108 C CA . CYS A 1 155 ? 21.218 1.049 -11.805 1.00 90.50 155 CYS A CA 1
ATOM 1109 C C . CYS A 1 155 ? 22.401 2.015 -11.697 1.00 90.50 155 CYS A C 1
ATOM 1111 O O . CYS A 1 155 ? 23.512 1.592 -11.377 1.00 90.50 155 CYS A O 1
ATOM 1113 N N . ILE A 1 156 ? 22.168 3.303 -11.946 1.00 90.19 156 ILE A N 1
ATOM 1114 C CA . ILE A 1 156 ? 23.175 4.363 -11.805 1.00 90.19 156 ILE A CA 1
ATOM 1115 C C . ILE A 1 156 ? 22.550 5.494 -10.993 1.00 90.19 156 ILE A C 1
ATOM 1117 O O . ILE A 1 156 ? 21.494 6.008 -11.364 1.00 90.19 156 ILE A O 1
ATOM 1121 N N . ASP A 1 157 ? 23.180 5.864 -9.877 1.00 87.31 157 ASP A N 1
ATOM 1122 C CA . ASP A 1 157 ? 22.702 6.905 -8.952 1.00 87.31 157 ASP A CA 1
ATOM 1123 C C . ASP A 1 157 ? 21.219 6.734 -8.571 1.00 87.31 157 ASP A C 1
ATOM 1125 O O . ASP A 1 157 ? 20.430 7.683 -8.568 1.00 87.31 157 ASP A O 1
ATOM 1129 N N . GLY A 1 158 ? 20.813 5.482 -8.331 1.00 86.88 158 GLY A N 1
ATOM 1130 C CA . GLY A 1 158 ? 19.443 5.146 -7.954 1.00 86.88 158 GLY A CA 1
ATOM 1131 C C . GLY A 1 158 ? 18.400 5.291 -9.062 1.00 86.88 158 GLY A C 1
ATOM 1132 O O . GLY A 1 158 ? 17.206 5.355 -8.779 1.00 86.88 158 GLY A O 1
ATOM 1133 N N . LYS A 1 159 ? 18.827 5.353 -10.328 1.00 89.12 159 LYS A N 1
ATOM 1134 C CA . LYS A 1 159 ? 17.944 5.352 -11.501 1.00 89.12 159 LYS A CA 1
ATOM 1135 C C . LYS A 1 159 ? 18.256 4.175 -12.411 1.00 89.12 159 LYS A C 1
ATOM 1137 O O . LYS A 1 159 ? 19.417 3.849 -12.644 1.00 89.12 159 LYS A O 1
ATOM 1142 N N . VAL A 1 160 ? 17.203 3.572 -12.953 1.00 90.75 160 VAL A N 1
ATOM 1143 C CA . VAL A 1 160 ? 17.304 2.452 -13.891 1.00 90.75 160 VAL A CA 1
ATOM 1144 C C . VAL A 1 160 ? 17.461 2.987 -15.312 1.00 90.75 160 VAL A C 1
ATOM 1146 O O . VAL A 1 160 ? 16.625 3.756 -15.790 1.00 90.75 160 VAL A O 1
ATOM 1149 N N . TYR A 1 161 ? 18.520 2.566 -15.997 1.00 88.50 161 TYR A N 1
ATOM 1150 C CA . TYR A 1 161 ? 18.817 2.934 -17.377 1.00 88.50 161 TYR A CA 1
ATOM 1151 C C . TYR A 1 161 ? 18.702 1.730 -18.298 1.00 88.50 161 TYR A C 1
ATOM 1153 O O . TYR A 1 161 ? 19.097 0.621 -17.951 1.00 88.50 161 TYR A O 1
ATOM 1161 N N . PHE A 1 162 ? 18.202 1.983 -19.504 1.00 87.25 162 PHE A N 1
ATOM 1162 C CA . PHE A 1 162 ? 18.156 1.012 -20.589 1.00 87.25 162 PHE A CA 1
ATOM 1163 C C . PHE A 1 162 ? 19.375 1.185 -21.505 1.00 87.25 162 PHE A C 1
ATOM 1165 O O . PHE A 1 162 ? 19.842 2.319 -21.684 1.00 87.25 162 PHE A O 1
ATOM 1172 N N . PRO A 1 163 ? 19.858 0.106 -22.144 1.00 70.38 163 PRO A N 1
ATOM 1173 C CA . PRO A 1 163 ? 21.049 0.148 -22.993 1.00 70.38 163 PRO A CA 1
ATOM 1174 C C . PRO A 1 163 ? 20.930 1.157 -24.153 1.00 70.38 163 PRO A C 1
ATOM 1176 O O . PRO A 1 163 ? 21.914 1.814 -24.494 1.00 70.38 163 PRO A O 1
ATOM 1179 N N . ASP A 1 164 ? 19.722 1.410 -24.669 1.00 61.59 164 ASP A N 1
ATOM 1180 C CA . ASP A 1 164 ? 19.487 2.380 -25.753 1.00 61.59 164 ASP A CA 1
ATOM 1181 C C . ASP A 1 164 ? 19.544 3.859 -25.321 1.00 61.59 164 ASP A C 1
ATOM 1183 O O . ASP A 1 164 ? 19.572 4.760 -26.166 1.00 61.59 164 ASP A O 1
ATOM 1187 N N . GLN A 1 165 ? 19.594 4.149 -24.013 1.00 53.00 165 GLN A N 1
ATOM 1188 C CA . GLN A 1 165 ? 19.688 5.522 -23.496 1.00 53.00 165 GLN A CA 1
ATOM 1189 C C . GLN A 1 165 ? 21.129 5.994 -23.246 1.00 53.00 165 GLN A C 1
ATOM 1191 O O . GLN A 1 165 ? 21.346 7.177 -22.966 1.00 53.00 165 GLN A O 1
ATOM 1196 N N . LYS A 1 166 ? 22.143 5.136 -23.438 1.00 48.25 166 LYS A N 1
ATOM 1197 C CA . LYS A 1 166 ? 23.567 5.515 -23.361 1.00 48.25 166 LYS A CA 1
ATOM 1198 C C . LYS A 1 166 ? 24.034 6.301 -24.602 1.00 48.25 166 LYS A C 1
ATOM 1200 O O . LYS A 1 166 ? 25.037 5.972 -25.229 1.00 48.25 166 LYS A O 1
ATOM 1205 N N . LYS A 1 167 ? 23.384 7.423 -24.939 1.00 41.12 167 LYS A N 1
ATOM 1206 C CA . LYS A 1 167 ? 24.073 8.508 -25.665 1.00 41.12 167 LYS A CA 1
ATOM 1207 C C . LYS A 1 167 ? 24.775 9.393 -24.647 1.00 41.12 167 LYS A C 1
ATOM 1209 O O . LYS A 1 167 ? 24.206 10.346 -24.128 1.00 41.12 167 LYS A O 1
ATOM 1214 N N . VAL A 1 168 ? 26.034 9.039 -24.404 1.00 42.25 168 VAL A N 1
ATOM 1215 C CA . VAL A 1 168 ? 27.059 9.771 -23.652 1.00 42.25 168 VAL A CA 1
ATOM 1216 C C . VAL A 1 168 ? 26.907 11.290 -23.821 1.00 42.25 168 VAL A C 1
ATOM 1218 O O . VAL A 1 168 ? 27.381 11.882 -24.795 1.00 42.25 168 VAL A O 1
ATOM 1221 N N . VA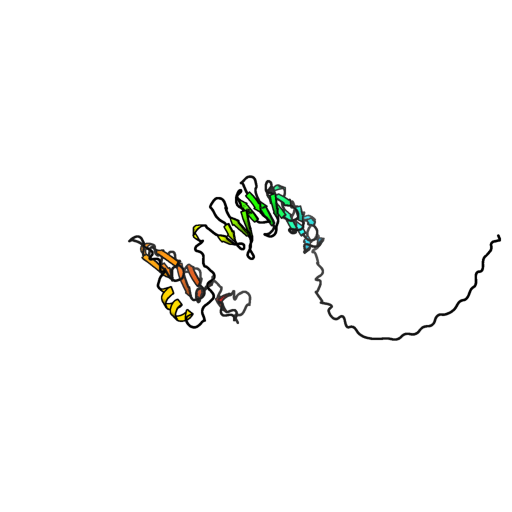L A 1 169 ? 26.284 11.953 -22.847 1.00 41.75 169 VAL A N 1
ATOM 1222 C CA . VAL A 1 169 ? 26.456 13.393 -22.659 1.00 41.75 169 VAL A CA 1
ATOM 1223 C C . VAL A 1 169 ? 27.767 13.557 -21.902 1.00 41.75 169 VAL A C 1
ATOM 1225 O O . VAL A 1 169 ? 27.810 13.468 -20.681 1.00 41.75 169 VAL A O 1
ATOM 1228 N N . LYS A 1 170 ? 28.867 13.777 -22.633 1.00 35.19 170 LYS A N 1
ATOM 1229 C CA . LYS A 1 170 ? 30.097 14.298 -22.020 1.00 35.19 170 LYS A CA 1
ATOM 1230 C C . LYS A 1 170 ? 29.750 15.595 -21.268 1.00 35.19 170 LYS A C 1
ATOM 1232 O O . LYS A 1 170 ? 29.000 16.403 -21.831 1.00 35.19 170 LYS A O 1
ATOM 1237 N N . PRO A 1 171 ? 30.304 15.845 -20.069 1.00 41.72 171 PRO A N 1
ATOM 1238 C CA . PRO A 1 171 ? 30.059 17.083 -19.343 1.00 41.72 171 PRO A CA 1
ATOM 1239 C C . PRO A 1 171 ? 30.666 18.235 -20.147 1.00 41.72 171 PRO A C 1
ATOM 1241 O O . PRO A 1 171 ? 31.876 18.445 -20.164 1.00 41.72 171 PRO A O 1
ATOM 1244 N N . LYS A 1 172 ? 29.829 18.963 -20.891 1.00 36.47 172 LYS A N 1
ATOM 1245 C CA . LYS A 1 172 ? 30.233 20.227 -21.501 1.00 36.47 172 LYS A CA 1
ATOM 1246 C C . LYS A 1 172 ? 30.028 21.308 -20.457 1.00 36.47 172 LYS A C 1
ATOM 1248 O O . LYS A 1 172 ? 28.893 21.647 -20.127 1.00 36.47 172 LYS A O 1
ATOM 1253 N N . THR A 1 173 ? 31.148 21.826 -19.971 1.00 45.56 173 THR A N 1
ATOM 1254 C CA . THR A 1 173 ? 31.267 23.130 -19.323 1.00 45.56 173 THR A CA 1
ATOM 1255 C C . THR A 1 173 ? 30.283 24.124 -19.943 1.00 45.56 173 THR A C 1
ATOM 1257 O O . THR A 1 173 ? 30.225 24.336 -21.158 1.00 45.56 173 THR A O 1
ATOM 1260 N N . SER A 1 174 ? 29.431 24.673 -19.086 1.00 38.12 174 SER A N 1
ATOM 1261 C CA . SER A 1 174 ? 28.349 25.590 -19.426 1.00 38.12 174 SER A CA 1
ATOM 1262 C C . SER A 1 174 ? 28.867 26.847 -20.142 1.00 38.12 174 SER A C 1
ATOM 1264 O O . SER A 1 174 ? 29.703 27.548 -19.572 1.00 38.12 174 SER A O 1
ATOM 1266 N N . PRO A 1 175 ? 28.352 27.209 -21.336 1.00 43.53 175 PRO A N 1
ATOM 1267 C CA . PRO A 1 175 ? 28.619 28.511 -21.932 1.00 43.53 175 PRO A CA 1
ATOM 1268 C C . PRO A 1 175 ? 27.672 29.595 -21.372 1.00 43.53 175 PRO A C 1
ATOM 1270 O O . PRO A 1 175 ? 26.545 29.289 -20.962 1.00 43.53 175 PRO A O 1
ATOM 1273 N N . PRO A 1 176 ? 28.090 30.875 -21.388 1.00 46.22 176 PRO A N 1
ATOM 1274 C CA . PRO A 1 176 ? 27.408 31.969 -20.701 1.00 46.22 176 PRO A CA 1
ATOM 1275 C C . PRO A 1 176 ? 26.006 32.302 -21.245 1.00 46.22 176 PRO A C 1
ATOM 1277 O O . PRO A 1 176 ? 25.676 32.141 -22.426 1.00 46.22 176 PRO A O 1
ATOM 1280 N N . ARG A 1 177 ? 25.190 32.823 -20.319 1.00 52.38 177 ARG A N 1
ATOM 1281 C CA . ARG A 1 177 ? 23.721 32.983 -20.315 1.00 52.38 177 ARG A CA 1
ATOM 1282 C C . ARG A 1 177 ? 23.110 33.769 -21.493 1.00 52.38 177 ARG A C 1
ATOM 1284 O O . ARG A 1 177 ? 21.903 33.674 -21.692 1.00 52.38 177 ARG A O 1
ATOM 1291 N N . SER A 1 178 ? 23.887 34.477 -22.322 1.00 52.03 178 SER A N 1
ATOM 1292 C CA . SER A 1 178 ? 23.331 35.357 -23.373 1.00 52.03 178 SER A CA 1
ATOM 1293 C C . SER A 1 178 ? 23.067 34.679 -24.730 1.00 52.03 178 SER A C 1
ATOM 1295 O O . SER A 1 178 ? 22.221 35.144 -25.493 1.00 52.03 178 SER A O 1
ATOM 1297 N N . LYS A 1 179 ? 23.696 33.530 -25.031 1.00 49.91 179 LYS A N 1
ATOM 1298 C CA . LYS A 1 179 ? 23.430 32.778 -26.283 1.00 49.91 179 LYS A CA 1
ATOM 1299 C C . LYS A 1 179 ? 22.326 31.714 -26.144 1.00 49.91 179 LYS A C 1
ATOM 1301 O O . LYS A 1 179 ? 21.831 31.204 -27.151 1.00 49.91 179 LYS A O 1
ATOM 1306 N N . ARG A 1 180 ? 21.875 31.429 -24.912 1.00 48.59 180 ARG A N 1
ATOM 1307 C CA . ARG A 1 180 ? 20.850 30.413 -24.590 1.00 48.59 180 ARG A CA 1
ATOM 1308 C C . ARG A 1 180 ? 19.457 30.788 -25.125 1.00 48.59 180 ARG A C 1
ATOM 1310 O O . ARG A 1 180 ? 18.732 29.913 -25.587 1.00 48.59 180 ARG A O 1
ATOM 1317 N N . LEU A 1 181 ? 19.113 32.079 -25.184 1.00 51.44 181 LEU A N 1
ATOM 1318 C CA . LEU A 1 181 ? 17.772 32.525 -25.596 1.00 51.44 181 LEU A CA 1
ATOM 1319 C C . LEU A 1 181 ? 17.512 32.406 -27.113 1.00 51.44 181 LEU A C 1
ATOM 1321 O O . LEU A 1 181 ? 16.397 32.093 -27.531 1.00 51.44 181 LEU A O 1
ATOM 1325 N N . LYS A 1 182 ? 18.539 32.592 -27.955 1.00 47.97 182 LYS A N 1
ATOM 1326 C CA . LYS A 1 182 ? 18.393 32.502 -29.423 1.00 47.97 182 LYS A CA 1
ATOM 1327 C C . LYS A 1 182 ? 18.420 31.052 -29.938 1.00 47.97 182 LYS A C 1
ATOM 1329 O O . LYS A 1 182 ? 17.776 30.754 -30.941 1.00 47.97 182 LYS A O 1
ATOM 1334 N N . ALA A 1 183 ? 19.083 30.132 -29.229 1.00 46.81 183 ALA A N 1
ATOM 1335 C CA . ALA A 1 183 ? 19.107 28.706 -29.579 1.00 46.81 183 ALA A CA 1
ATOM 1336 C C . ALA A 1 183 ? 17.842 27.942 -29.128 1.00 46.81 183 ALA A C 1
ATOM 1338 O O . ALA A 1 183 ? 17.413 27.016 -29.819 1.00 46.81 183 ALA A O 1
ATOM 1339 N N . LEU A 1 184 ? 17.195 28.358 -28.030 1.00 48.53 184 LEU A N 1
ATOM 1340 C CA . LEU A 1 184 ? 15.926 27.773 -27.566 1.00 48.53 184 LEU A CA 1
ATOM 1341 C C . LEU A 1 184 ? 14.748 28.065 -28.511 1.00 48.53 184 LEU A C 1
ATOM 1343 O O . LEU A 1 184 ? 13.923 27.182 -28.738 1.00 48.53 184 LEU A O 1
ATOM 1347 N N . LYS A 1 185 ? 14.712 29.241 -29.158 1.00 47.25 185 LYS A N 1
ATOM 1348 C CA . LYS A 1 185 ? 13.692 29.547 -30.182 1.00 47.25 185 LYS A CA 1
ATOM 1349 C C . LYS A 1 185 ? 13.863 28.738 -31.478 1.00 47.25 185 LYS A C 1
ATOM 1351 O O . LYS A 1 185 ? 12.872 28.470 -32.147 1.00 47.25 185 LYS A O 1
ATOM 1356 N N . LYS A 1 186 ? 15.082 28.296 -31.825 1.00 43.22 186 LYS A N 1
ATOM 1357 C CA . LYS A 1 186 ? 15.330 27.443 -33.009 1.00 43.22 186 LYS A CA 1
ATOM 1358 C C . LYS A 1 186 ? 15.174 25.939 -32.742 1.00 43.22 186 LYS A C 1
ATOM 1360 O O . LYS A 1 186 ? 14.912 25.201 -33.686 1.00 43.22 186 LYS A O 1
ATOM 1365 N N . ARG A 1 187 ? 15.293 25.476 -31.490 1.00 45.97 187 ARG A N 1
ATOM 1366 C CA . ARG A 1 187 ? 15.154 24.048 -31.134 1.00 45.97 187 ARG A CA 1
ATOM 1367 C C . ARG A 1 187 ? 13.719 23.591 -30.843 1.00 45.97 187 ARG A C 1
ATOM 1369 O O . ARG A 1 187 ? 13.430 22.429 -31.080 1.00 45.97 187 ARG A O 1
ATOM 1376 N N . LYS A 1 188 ? 12.787 24.484 -30.482 1.00 43.28 188 LYS A N 1
ATOM 1377 C CA . LYS A 1 188 ? 11.353 24.131 -30.346 1.00 43.28 188 LYS A CA 1
ATOM 1378 C C . LYS A 1 188 ? 10.638 23.796 -31.672 1.00 43.28 188 LYS A C 1
ATOM 1380 O O . LYS A 1 188 ? 9.471 23.429 -31.654 1.00 43.28 188 LYS A O 1
ATOM 1385 N N . LYS A 1 189 ? 11.309 23.907 -32.827 1.00 43.69 189 LYS A N 1
ATOM 1386 C CA . LYS A 1 189 ? 10.708 23.642 -34.147 1.00 43.69 189 LYS A CA 1
ATOM 1387 C C . LYS A 1 189 ? 11.014 22.245 -34.713 1.00 43.69 189 LYS A C 1
ATOM 1389 O O . LYS A 1 189 ? 10.485 21.933 -35.772 1.00 43.69 189 LYS A O 1
ATOM 1394 N N . LYS A 1 190 ? 11.860 21.417 -34.073 1.00 44.03 190 LYS A N 1
ATOM 1395 C CA . LYS A 1 190 ? 12.444 20.235 -34.746 1.00 44.03 190 LYS A CA 1
ATOM 1396 C C . LYS A 1 190 ? 12.061 18.843 -34.221 1.00 44.03 190 LYS A C 1
ATOM 1398 O O . LYS A 1 190 ? 12.463 17.894 -34.866 1.00 44.03 190 LYS A O 1
ATOM 1403 N N . ASP A 1 191 ? 11.220 18.701 -33.195 1.00 48.88 191 ASP A N 1
ATOM 1404 C CA . ASP A 1 191 ? 10.748 17.371 -32.751 1.00 48.88 191 ASP A CA 1
ATOM 1405 C C . ASP A 1 191 ? 9.213 17.297 -32.596 1.00 48.88 191 ASP A C 1
ATOM 1407 O O . ASP A 1 191 ? 8.691 16.630 -31.709 1.00 48.88 191 ASP A O 1
ATOM 1411 N N . LYS A 1 192 ? 8.444 17.959 -33.479 1.00 50.56 192 LYS A N 1
ATOM 1412 C CA . LYS A 1 192 ? 7.048 17.541 -33.708 1.00 50.56 192 LYS A CA 1
ATOM 1413 C C . LYS A 1 192 ? 7.096 16.275 -34.556 1.00 50.56 192 LYS A C 1
ATOM 1415 O O . LYS A 1 192 ? 7.082 16.357 -35.783 1.00 50.56 192 LYS A O 1
ATOM 1420 N N . ALA A 1 193 ? 7.210 15.122 -33.898 1.00 53.03 193 ALA A N 1
ATOM 1421 C CA . ALA A 1 193 ? 6.991 13.829 -34.529 1.00 53.03 193 ALA A CA 1
ATOM 1422 C C . ALA A 1 193 ? 5.666 13.901 -35.303 1.00 53.03 193 ALA A C 1
ATOM 1424 O O . ALA A 1 193 ? 4.600 14.130 -34.730 1.00 53.03 193 ALA A O 1
ATOM 1425 N N . SER A 1 194 ? 5.755 13.816 -36.628 1.00 63.62 194 SER A N 1
ATOM 1426 C CA . SER A 1 194 ? 4.595 13.819 -37.508 1.00 63.62 194 SER A CA 1
ATOM 1427 C C . SER A 1 194 ? 3.809 12.541 -37.232 1.00 63.62 194 SER A C 1
ATOM 1429 O O . SER A 1 194 ? 4.170 11.474 -37.722 1.00 63.62 194 SER A O 1
ATOM 1431 N N . ILE A 1 195 ? 2.745 12.637 -36.438 1.00 76.94 195 ILE A N 1
ATOM 1432 C CA . ILE A 1 195 ? 1.811 11.529 -36.275 1.00 76.94 195 ILE A CA 1
ATOM 1433 C C . ILE A 1 195 ? 1.077 11.303 -37.601 1.00 76.94 195 ILE A C 1
ATOM 1435 O O . ILE A 1 195 ? 0.558 12.249 -38.207 1.00 76.94 195 ILE A O 1
ATOM 1439 N N . THR A 1 196 ? 1.062 10.064 -38.081 1.00 85.81 196 THR A N 1
ATOM 1440 C CA . THR A 1 196 ? 0.272 9.644 -39.243 1.00 85.81 196 THR A CA 1
ATOM 1441 C C . THR A 1 196 ? -0.965 8.937 -38.721 1.00 85.81 196 THR A C 1
ATOM 1443 O O . THR A 1 196 ? -0.849 7.945 -38.012 1.00 85.81 196 THR A O 1
ATOM 1446 N N . CYS A 1 197 ? -2.140 9.472 -39.045 1.00 87.31 197 CYS A N 1
ATOM 1447 C CA . CYS A 1 197 ? -3.413 8.881 -38.655 1.00 87.31 197 CYS A CA 1
ATOM 1448 C C . CYS A 1 197 ? -4.027 8.132 -39.842 1.00 87.31 197 CYS A C 1
ATOM 1450 O O . CYS A 1 197 ? -3.837 8.572 -40.980 1.00 87.31 197 CYS A O 1
ATOM 1452 N N . PRO A 1 198 ? -4.774 7.043 -39.590 1.00 89.06 198 PRO A N 1
ATOM 1453 C CA . PRO A 1 198 ? -5.660 6.438 -40.580 1.00 89.06 198 PRO A CA 1
ATOM 1454 C C . PRO A 1 198 ? -6.584 7.487 -41.225 1.00 89.06 198 PRO A C 1
ATOM 1456 O O . PRO A 1 198 ? -6.931 8.461 -40.554 1.00 89.06 198 PRO A O 1
ATOM 1459 N N . PRO A 1 199 ? -7.012 7.307 -42.487 1.00 87.31 199 PRO A N 1
ATOM 1460 C CA . PRO A 1 199 ? -7.770 8.315 -43.240 1.00 87.31 199 PRO A CA 1
ATOM 1461 C C . PRO A 1 199 ? -9.092 8.735 -42.578 1.00 87.31 199 PRO A C 1
ATOM 1463 O O . PRO A 1 199 ? -9.547 9.858 -42.774 1.00 87.31 199 PRO A O 1
ATOM 1466 N N . GLN A 1 200 ? -9.684 7.863 -41.763 1.00 87.06 200 GLN A N 1
ATOM 1467 C CA . GLN A 1 200 ? -10.909 8.123 -41.008 1.00 87.06 200 GLN A CA 1
ATOM 1468 C C . GLN A 1 200 ? -10.689 8.884 -39.688 1.00 87.06 200 GLN A C 1
ATOM 1470 O O . GLN A 1 200 ? -11.653 9.328 -39.072 1.00 87.06 200 GLN A O 1
ATOM 1475 N N . LEU A 1 201 ? -9.439 9.046 -39.239 1.00 91.06 201 LEU A N 1
ATOM 1476 C CA . LEU A 1 201 ? -9.104 9.699 -37.974 1.00 91.06 201 LEU A CA 1
ATOM 1477 C C . LEU A 1 201 ? -8.425 11.050 -38.203 1.00 91.06 201 LEU A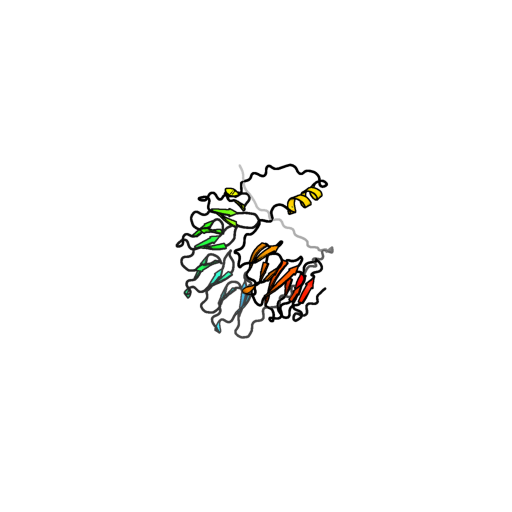 C 1
ATOM 1479 O O . LEU A 1 201 ? -7.587 11.228 -39.089 1.00 91.06 201 LEU A O 1
ATOM 1483 N N . ARG A 1 202 ? -8.738 12.015 -37.340 1.00 91.44 202 ARG A N 1
ATOM 1484 C CA . ARG A 1 202 ? -8.096 13.331 -37.337 1.00 91.44 202 ARG A CA 1
ATOM 1485 C C . ARG A 1 202 ? -6.902 13.346 -36.395 1.00 91.44 202 ARG A C 1
ATOM 1487 O O . ARG A 1 202 ? -6.901 12.709 -35.346 1.00 91.44 202 ARG A O 1
ATOM 1494 N N . LYS A 1 203 ? -5.886 14.129 -36.757 1.00 91.50 203 LYS A N 1
ATOM 1495 C CA . LYS A 1 203 ? -4.709 14.361 -35.914 1.00 91.50 203 LYS A CA 1
ATOM 1496 C C . LYS A 1 203 ? -5.078 15.278 -34.748 1.00 91.50 203 LYS A C 1
ATOM 1498 O O . LYS A 1 203 ? -5.634 16.354 -34.964 1.00 91.50 203 LYS A O 1
ATOM 1503 N N . CYS A 1 204 ? -4.727 14.865 -33.539 1.00 90.25 204 CYS A N 1
ATOM 1504 C CA . CYS A 1 204 ? -4.708 15.682 -32.337 1.00 90.25 204 CYS A CA 1
ATOM 1505 C C . CYS A 1 204 ? -3.253 15.993 -32.000 1.00 90.25 204 CYS A C 1
ATOM 1507 O O . CYS A 1 204 ? -2.450 15.074 -31.872 1.00 90.25 204 CYS A O 1
ATOM 1509 N N . VAL A 1 205 ? -2.894 17.272 -31.926 1.00 87.00 205 VAL A N 1
ATOM 1510 C CA . VAL A 1 205 ? -1.513 17.716 -31.699 1.00 87.00 205 VAL A CA 1
ATOM 1511 C C . VAL A 1 205 ? -1.544 18.860 -30.706 1.00 87.00 205 VAL A C 1
ATOM 1513 O O . VAL A 1 205 ? -2.248 19.843 -30.942 1.00 87.00 205 VAL A O 1
ATOM 1516 N N . GLY A 1 206 ? -0.740 18.764 -29.657 1.00 82.69 206 GLY A N 1
ATOM 1517 C CA . GLY A 1 206 ? -0.543 19.850 -28.707 1.00 82.69 206 GLY A CA 1
ATOM 1518 C C . GLY A 1 206 ? 0.623 19.600 -27.768 1.00 82.69 206 GLY A C 1
ATOM 1519 O O . GLY A 1 206 ? 1.405 18.667 -27.972 1.00 82.69 206 GLY A O 1
ATOM 1520 N N . GLU A 1 207 ? 0.785 20.468 -26.777 1.00 79.31 207 GLU A N 1
ATOM 1521 C CA . GLU A 1 207 ? 1.911 20.366 -25.840 1.00 79.31 207 GLU A CA 1
ATOM 1522 C C . GLU A 1 207 ? 1.804 19.131 -24.931 1.00 79.31 207 GLU A C 1
ATOM 1524 O O . GLU A 1 207 ? 2.826 18.628 -24.465 1.00 79.31 207 GLU A O 1
ATOM 1529 N N . ASN A 1 208 ? 0.593 18.590 -24.762 1.00 76.69 208 ASN A N 1
ATOM 1530 C CA . ASN A 1 208 ? 0.305 17.466 -23.868 1.00 76.69 208 ASN A CA 1
ATOM 1531 C C . ASN A 1 208 ? 0.264 16.103 -24.571 1.00 76.69 208 ASN A C 1
ATOM 1533 O O . ASN A 1 208 ? 0.004 15.083 -23.936 1.00 76.69 208 ASN A O 1
ATOM 1537 N N . GLY A 1 209 ? 0.528 16.062 -25.877 1.00 81.38 209 GLY A N 1
ATOM 1538 C CA . GLY A 1 209 ? 0.601 14.811 -26.619 1.00 81.38 209 GLY A CA 1
ATOM 1539 C C . GLY A 1 209 ? 0.218 14.945 -28.083 1.00 81.38 209 GLY A C 1
ATOM 1540 O O . GLY A 1 209 ? -0.266 15.977 -28.550 1.00 81.38 209 GLY A O 1
ATOM 1541 N N . ASN A 1 210 ? 0.438 13.857 -28.815 1.00 86.25 210 ASN A N 1
ATOM 1542 C CA . ASN A 1 210 ? -0.029 13.702 -30.184 1.00 86.25 210 ASN A CA 1
ATOM 1543 C C . ASN A 1 210 ? -0.809 12.391 -30.282 1.00 86.25 210 ASN A C 1
ATOM 1545 O O . ASN A 1 210 ? -0.336 11.358 -29.814 1.00 86.25 210 ASN A O 1
ATOM 1549 N N . GLY A 1 211 ? -1.977 12.423 -30.914 1.00 89.38 211 GLY A N 1
ATOM 1550 C CA . GLY A 1 211 ? -2.851 11.262 -31.056 1.00 89.38 211 GLY A CA 1
ATOM 1551 C C . GLY A 1 211 ? -3.737 11.347 -32.294 1.00 89.38 211 GLY A C 1
ATOM 1552 O O . GLY A 1 211 ? -3.734 12.344 -33.017 1.00 89.38 211 GLY A O 1
ATOM 1553 N N . CYS A 1 212 ? -4.504 10.293 -32.541 1.00 92.38 212 CYS A N 1
ATOM 1554 C CA . CYS A 1 212 ? -5.523 10.253 -33.583 1.00 92.38 212 CYS A CA 1
ATOM 1555 C C . CYS A 1 212 ? -6.886 10.106 -32.913 1.00 92.38 212 CYS A C 1
ATOM 1557 O O . CYS A 1 212 ? -7.042 9.233 -32.065 1.00 92.38 212 CYS A O 1
ATOM 1559 N N . TYR A 1 213 ? -7.853 10.943 -33.279 1.00 92.44 213 TYR A N 1
ATOM 1560 C CA . TYR A 1 213 ? -9.206 10.897 -32.725 1.00 92.44 213 TYR A CA 1
ATOM 1561 C C . TYR A 1 213 ? -10.249 10.785 -33.828 1.00 92.44 213 TYR A C 1
ATOM 1563 O O . TYR A 1 213 ? -9.997 11.168 -34.973 1.00 92.44 213 TYR A O 1
ATOM 1571 N N . ASP A 1 214 ? -11.413 10.258 -33.469 1.00 94.44 214 ASP A N 1
ATOM 1572 C CA . ASP A 1 214 ? -12.535 10.028 -34.371 1.00 94.44 214 ASP A CA 1
ATOM 1573 C C . ASP A 1 214 ? -13.668 11.043 -34.109 1.00 94.44 214 ASP A C 1
ATOM 1575 O O . ASP A 1 214 ? -14.452 10.873 -33.166 1.00 94.44 214 ASP A O 1
ATOM 1579 N N . PRO A 1 215 ? -13.799 12.104 -34.930 1.00 90.00 215 PRO A N 1
ATOM 1580 C CA . PRO A 1 215 ? -14.887 13.067 -34.788 1.00 90.00 215 PRO A CA 1
ATOM 1581 C C . PRO A 1 215 ? -16.257 12.460 -35.088 1.00 90.00 215 PRO A C 1
ATOM 1583 O O . PRO A 1 215 ? -17.248 12.943 -34.546 1.00 90.00 215 PRO A O 1
ATOM 1586 N N . ALA A 1 216 ? -16.331 11.420 -35.928 1.00 90.06 216 ALA A N 1
ATOM 1587 C CA . ALA A 1 216 ? -17.597 10.772 -36.270 1.00 90.06 216 ALA A CA 1
ATOM 1588 C C . ALA A 1 216 ? -18.169 10.013 -35.068 1.00 90.06 216 ALA A C 1
ATOM 1590 O O . ALA A 1 216 ? -19.384 9.923 -34.906 1.00 90.06 216 ALA A O 1
ATOM 1591 N N . ARG A 1 217 ? -17.297 9.543 -34.169 1.00 90.25 217 ARG A N 1
ATOM 1592 C CA . ARG A 1 217 ? -17.700 8.986 -32.873 1.00 90.25 217 ARG A CA 1
ATOM 1593 C C . ARG A 1 217 ? -17.993 10.049 -31.821 1.00 90.25 217 ARG A C 1
ATOM 1595 O O . ARG A 1 217 ? -18.407 9.675 -30.735 1.00 90.25 217 ARG A O 1
ATOM 1602 N N . GLY A 1 218 ? -17.795 11.336 -32.114 1.00 90.19 218 GLY A N 1
ATOM 1603 C CA . GLY A 1 218 ? -17.989 12.439 -31.172 1.00 90.19 218 GLY A CA 1
ATOM 1604 C C . GLY A 1 218 ? -16.774 12.745 -30.291 1.00 90.19 218 GLY A C 1
ATOM 1605 O O . GLY A 1 218 ? -16.921 13.461 -29.302 1.00 90.19 218 GLY A O 1
ATOM 1606 N N . GLN A 1 219 ? -15.585 12.218 -30.613 1.00 93.19 219 GLN A N 1
ATOM 1607 C CA . GLN A 1 219 ? -14.361 12.571 -29.890 1.00 93.19 219 GLN A CA 1
ATOM 1608 C C . GLN A 1 219 ? -13.884 13.976 -30.263 1.00 93.19 219 GLN A C 1
ATOM 1610 O O . GLN A 1 219 ? -14.051 14.433 -31.398 1.00 93.19 219 GLN A O 1
ATOM 1615 N N . GLN A 1 220 ? -13.237 14.649 -29.315 1.00 92.00 220 GLN A N 1
ATOM 1616 C CA . GLN A 1 220 ? -12.720 16.005 -29.496 1.00 92.00 220 GLN A CA 1
ATOM 1617 C C . GLN A 1 220 ? -11.273 16.103 -29.015 1.00 92.00 220 GLN A C 1
ATOM 1619 O O . GLN A 1 220 ? -10.870 15.408 -28.090 1.00 92.00 220 GLN A O 1
ATOM 1624 N N . CYS A 1 221 ? -10.483 16.962 -29.656 1.00 92.12 221 CYS A N 1
ATOM 1625 C CA . CYS A 1 221 ? -9.075 17.169 -29.327 1.00 92.12 221 CYS A CA 1
ATOM 1626 C C . CYS A 1 221 ? -8.859 18.525 -28.653 1.00 92.12 221 CYS A C 1
ATOM 1628 O O . CYS A 1 221 ? -9.293 19.551 -29.178 1.00 92.12 221 CYS A O 1
ATOM 1630 N N . TYR A 1 222 ? -8.114 18.522 -27.551 1.00 91.12 222 TYR A N 1
ATOM 1631 C CA . TYR A 1 222 ? -7.786 19.690 -26.743 1.00 91.12 222 TYR A CA 1
ATOM 1632 C C . TYR A 1 222 ? -6.303 19.680 -26.381 1.00 91.12 222 TYR A C 1
ATOM 1634 O O . TYR A 1 222 ? -5.878 18.946 -25.498 1.00 91.12 222 TYR A O 1
ATOM 1642 N N . ASP A 1 223 ? -5.509 20.469 -27.106 1.00 86.56 223 ASP A N 1
ATOM 1643 C CA . ASP A 1 223 ? -4.058 20.608 -26.906 1.00 86.56 223 ASP A CA 1
ATOM 1644 C C . ASP A 1 223 ? -3.303 19.270 -26.725 1.00 86.56 223 ASP A C 1
ATOM 1646 O O . ASP A 1 223 ? -2.427 19.115 -25.877 1.00 86.56 223 ASP A O 1
ATOM 1650 N N . GLY A 1 224 ? -3.633 18.286 -27.568 1.00 86.50 224 GLY A N 1
ATOM 1651 C CA . GLY A 1 224 ? -3.002 16.962 -27.559 1.00 86.50 224 GLY A CA 1
ATOM 1652 C C . GLY A 1 224 ? -3.751 15.903 -26.747 1.00 86.50 224 GLY A C 1
ATOM 1653 O O . GLY A 1 224 ? -3.477 14.715 -26.912 1.00 86.50 224 GLY A O 1
ATOM 1654 N N . LEU A 1 225 ? -4.737 16.307 -25.941 1.00 90.56 225 LEU A N 1
ATOM 1655 C CA . LEU A 1 225 ? -5.626 15.412 -25.206 1.00 90.56 225 LEU A CA 1
ATOM 1656 C C . LEU A 1 225 ? -6.875 15.072 -26.029 1.00 90.56 225 LEU A C 1
ATOM 1658 O O . LEU A 1 225 ? -7.509 15.958 -26.600 1.00 90.56 225 LEU A O 1
ATOM 1662 N N . ILE A 1 226 ? -7.259 13.796 -26.065 1.00 93.06 226 ILE A N 1
ATOM 1663 C CA . ILE A 1 226 ? -8.462 13.327 -26.762 1.00 93.06 226 ILE A CA 1
ATOM 1664 C C . ILE A 1 226 ? -9.563 13.062 -25.732 1.00 93.06 226 ILE A C 1
ATOM 1666 O O . ILE A 1 226 ? -9.441 12.152 -24.915 1.00 93.06 226 ILE A O 1
ATOM 1670 N N . CYS A 1 227 ? -10.642 13.839 -25.793 1.00 93.62 227 CYS A N 1
ATOM 1671 C CA . CYS A 1 227 ? -11.826 13.669 -24.958 1.00 93.62 227 CYS A CA 1
ATOM 1672 C C . CYS A 1 227 ? -12.866 12.778 -25.634 1.00 93.62 227 CYS A C 1
ATOM 1674 O O . CYS A 1 227 ? -13.073 12.848 -26.851 1.00 93.62 227 CYS A O 1
ATOM 1676 N N . GLN A 1 228 ? -13.519 11.946 -24.823 1.00 93.75 228 GLN A N 1
ATOM 1677 C CA . GLN A 1 228 ? -14.564 11.036 -25.280 1.00 93.75 228 GLN A CA 1
ATOM 1678 C C . GLN A 1 228 ? -15.885 11.781 -25.536 1.00 93.75 228 GLN A C 1
ATOM 1680 O O . GLN A 1 228 ? -16.061 12.917 -25.089 1.00 93.75 228 GLN A O 1
ATOM 1685 N N . PRO A 1 229 ? -16.836 11.155 -26.245 1.00 92.44 229 PRO A N 1
ATOM 1686 C CA . PRO A 1 229 ? -18.139 11.756 -26.507 1.00 92.44 229 PRO A CA 1
ATOM 1687 C C . PRO A 1 229 ? -18.864 12.098 -25.202 1.00 92.44 229 PRO A C 1
ATOM 1689 O O . PRO A 1 229 ? -18.847 11.318 -24.252 1.00 92.44 229 PRO A O 1
ATOM 1692 N N . GLY A 1 230 ? -19.482 13.279 -25.144 1.00 88.12 230 GLY A N 1
ATOM 1693 C CA . GLY A 1 230 ? -20.124 13.791 -23.925 1.00 88.12 230 GLY A CA 1
ATOM 1694 C C . GLY A 1 230 ? -19.162 14.424 -22.911 1.00 88.12 230 GLY A C 1
ATOM 1695 O O . GLY A 1 230 ? -19.609 14.939 -21.884 1.00 88.12 230 GLY A O 1
ATOM 1696 N N . GLN A 1 231 ? -17.858 14.442 -23.198 1.00 91.88 231 GLN A N 1
ATOM 1697 C CA . GLN A 1 231 ? -16.865 15.158 -22.403 1.00 91.88 231 GLN A CA 1
ATOM 1698 C C . GLN A 1 231 ? -16.463 16.477 -23.065 1.00 91.88 231 GLN A C 1
ATOM 1700 O O . GLN A 1 231 ? -16.467 16.613 -24.288 1.00 91.88 231 GLN A O 1
ATOM 1705 N N . LYS A 1 232 ? -16.072 17.448 -22.241 1.00 90.31 232 LYS A N 1
ATOM 1706 C CA . LYS A 1 232 ? -15.495 18.725 -22.657 1.00 90.31 232 LYS A CA 1
ATOM 1707 C C . LYS A 1 232 ? -14.056 18.817 -22.172 1.00 90.31 232 LYS A C 1
ATOM 1709 O O . LYS A 1 232 ? -13.726 18.355 -21.081 1.00 90.31 232 LYS A O 1
ATOM 1714 N N . GLY A 1 233 ? -13.204 19.426 -22.984 1.00 90.38 233 GLY A N 1
ATOM 1715 C CA . GLY A 1 233 ? -11.827 19.712 -22.609 1.00 90.38 233 GLY A CA 1
ATOM 1716 C C . GLY A 1 233 ? -11.728 20.900 -21.661 1.00 90.38 233 GLY A C 1
ATOM 1717 O O . GLY A 1 233 ? -12.421 21.908 -21.816 1.00 90.38 233 GLY A O 1
ATOM 1718 N N . CYS A 1 234 ? -10.834 20.781 -20.695 1.00 92.00 234 CYS A N 1
ATOM 1719 C CA . CYS A 1 234 ? -10.319 21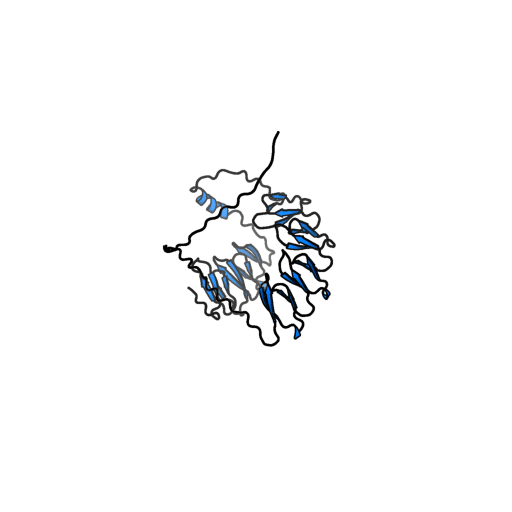.863 -19.884 1.00 92.00 234 CYS A CA 1
ATOM 1720 C C . CYS A 1 234 ? -8.860 22.066 -20.267 1.00 92.00 234 CYS A C 1
ATOM 1722 O O . CYS A 1 234 ? -8.092 21.113 -20.212 1.00 92.00 234 CYS A O 1
ATOM 1724 N N . VAL A 1 235 ? -8.494 23.271 -20.697 1.00 88.94 235 VAL A N 1
ATOM 1725 C CA . VAL A 1 235 ? -7.132 23.599 -21.130 1.00 88.94 235 VAL A CA 1
ATOM 1726 C C . VAL A 1 235 ? -6.731 24.905 -20.474 1.00 88.94 235 VAL A C 1
ATOM 1728 O O . VAL A 1 235 ? -7.475 25.885 -20.543 1.00 88.94 235 VAL A O 1
ATOM 1731 N N . GLY A 1 236 ? -5.553 24.927 -19.867 1.00 86.44 236 GLY A N 1
ATOM 1732 C CA . GLY A 1 236 ? -4.951 26.152 -19.373 1.00 86.44 236 GLY A CA 1
ATOM 1733 C C . GLY A 1 236 ? -3.541 25.927 -18.838 1.00 86.44 236 GLY A C 1
ATOM 1734 O O . GLY A 1 236 ? -2.991 24.834 -18.983 1.00 86.44 236 GLY A O 1
ATOM 1735 N N . PRO A 1 237 ? -2.928 26.963 -18.246 1.00 82.31 237 PRO A N 1
ATOM 1736 C CA . PRO A 1 237 ? -1.528 26.924 -17.823 1.00 82.31 237 PRO A CA 1
ATOM 1737 C C . PRO A 1 237 ? -1.224 25.848 -16.772 1.00 82.31 237 PRO A C 1
ATOM 1739 O O . PRO A 1 237 ? -0.072 25.435 -16.653 1.00 82.31 237 PRO A O 1
ATOM 1742 N N . TYR A 1 238 ? -2.232 25.375 -16.032 1.00 81.44 238 TYR A N 1
ATOM 1743 C CA . TYR A 1 238 ? -2.055 24.389 -14.963 1.00 81.44 238 TYR A CA 1
ATOM 1744 C C . TYR A 1 238 ? -2.343 22.949 -15.387 1.00 81.44 238 TYR A C 1
ATOM 1746 O O . TYR A 1 238 ? -2.124 22.031 -14.596 1.00 81.44 238 TYR A O 1
ATOM 1754 N N . GLY A 1 239 ? -2.800 22.732 -16.620 1.00 84.75 239 GLY A N 1
ATOM 1755 C CA . GLY A 1 239 ? -2.988 21.391 -17.150 1.00 84.75 239 GLY A CA 1
ATOM 1756 C C . GLY A 1 239 ? -4.044 21.296 -18.239 1.00 84.75 239 GLY A C 1
ATOM 1757 O O . GLY A 1 239 ? -4.700 22.272 -18.617 1.00 84.75 239 GLY A O 1
ATOM 1758 N N . VAL A 1 240 ? -4.202 20.069 -18.732 1.00 87.75 240 VAL A N 1
ATOM 1759 C CA . VAL A 1 240 ? -5.276 19.699 -19.648 1.00 87.75 240 VAL A CA 1
ATOM 1760 C C . VAL A 1 240 ? -6.014 18.482 -19.117 1.00 87.75 240 VAL A C 1
ATOM 1762 O O . VAL A 1 240 ? -5.403 17.561 -18.578 1.00 87.75 240 VAL A O 1
ATOM 1765 N N . GLY A 1 241 ? -7.330 18.457 -19.276 1.00 91.00 241 GLY A N 1
ATOM 1766 C CA . GLY A 1 241 ? -8.155 17.339 -18.829 1.00 91.00 241 GLY A CA 1
ATOM 1767 C C . GLY A 1 241 ? -9.492 17.283 -19.553 1.00 91.00 241 GLY A C 1
ATOM 1768 O O . GLY A 1 241 ? -9.903 18.249 -20.189 1.00 91.00 241 GLY A O 1
ATOM 1769 N N . CYS A 1 242 ? -10.190 16.158 -19.436 1.00 92.75 242 CYS A N 1
ATOM 1770 C CA . CYS A 1 242 ? -11.550 15.990 -19.942 1.00 92.75 242 CYS A CA 1
ATOM 1771 C C . CYS A 1 242 ? -12.512 15.843 -18.765 1.00 92.75 242 CYS A C 1
ATOM 1773 O O . CYS A 1 242 ? -12.203 15.142 -17.803 1.00 92.75 242 CYS A O 1
ATOM 1775 N N . TYR A 1 243 ? -13.679 16.474 -18.844 1.00 91.44 243 TYR A N 1
ATOM 1776 C CA . TYR A 1 243 ? -14.731 16.343 -17.835 1.00 91.44 243 TYR A CA 1
ATOM 1777 C C . TYR A 1 243 ? -16.097 16.141 -18.480 1.00 91.44 243 TYR A C 1
ATOM 1779 O O . TYR A 1 243 ? -16.339 16.592 -19.597 1.00 91.44 243 TYR A O 1
ATOM 1787 N N . GLU A 1 244 ? -16.997 15.455 -17.782 1.00 90.00 244 GLU A N 1
ATOM 1788 C CA . GLU A 1 244 ? -18.335 15.156 -18.293 1.00 90.00 244 GLU A CA 1
ATOM 1789 C C . GLU A 1 244 ? -19.243 16.389 -18.273 1.00 90.00 244 GLU A C 1
ATOM 1791 O O . GLU A 1 244 ? -19.394 17.069 -17.249 1.00 90.00 244 GLU A O 1
ATOM 1796 N N . ILE A 1 245 ? -19.888 16.655 -19.409 1.00 82.00 245 ILE A N 1
ATOM 1797 C CA . ILE A 1 245 ? -20.895 17.707 -19.529 1.00 82.00 245 ILE A CA 1
ATOM 1798 C C . ILE A 1 245 ? -22.151 17.244 -18.779 1.00 82.00 245 ILE A C 1
ATOM 1800 O O . ILE A 1 245 ? -22.652 16.149 -19.009 1.00 82.00 245 ILE A O 1
ATOM 1804 N N . GLY A 1 246 ? -22.666 18.079 -17.874 1.00 81.25 246 GLY A N 1
ATOM 1805 C CA . GLY A 1 246 ? -23.922 17.816 -17.158 1.00 81.25 246 GLY A CA 1
ATOM 1806 C C . GLY A 1 246 ? -23.773 17.227 -15.755 1.00 81.25 246 GLY A C 1
ATOM 1807 O O . GLY A 1 246 ? -24.752 17.196 -15.019 1.00 81.25 246 GLY A O 1
ATOM 1808 N N . ARG A 1 247 ? -22.561 16.849 -15.326 1.00 84.62 247 ARG A N 1
ATOM 1809 C CA . ARG A 1 247 ? -22.329 16.438 -13.930 1.00 84.62 247 ARG A CA 1
ATOM 1810 C C . ARG A 1 247 ? -22.039 17.591 -12.973 1.00 84.62 247 ARG A C 1
ATOM 1812 O O . ARG A 1 247 ? -21.924 17.337 -11.790 1.00 84.62 247 ARG A O 1
ATOM 1819 N N . GLY A 1 248 ? -21.952 18.834 -13.453 1.00 85.50 248 GLY A N 1
ATOM 1820 C CA . GLY A 1 248 ? -21.645 20.007 -12.622 1.00 85.50 248 GLY A CA 1
ATOM 1821 C C . GLY A 1 248 ? -20.148 20.249 -12.401 1.00 85.50 248 GLY A C 1
ATOM 1822 O O . GLY A 1 248 ? -19.776 20.956 -11.474 1.00 85.50 248 GLY A O 1
ATOM 1823 N N . TYR A 1 249 ? -19.281 19.654 -13.226 1.00 88.94 249 TYR A N 1
ATOM 1824 C CA . TYR A 1 249 ? -17.856 19.985 -13.232 1.00 88.94 249 TYR A CA 1
ATOM 1825 C C . TYR A 1 249 ? -17.620 21.354 -13.871 1.00 88.94 249 TYR A C 1
ATOM 1827 O O . TYR A 1 249 ? -18.271 21.715 -14.857 1.00 88.94 249 TYR A O 1
ATOM 1835 N N . HIS A 1 250 ? -16.635 22.082 -13.353 1.00 87.75 250 HIS A N 1
ATOM 1836 C CA . HIS A 1 250 ? -16.225 23.377 -13.885 1.00 87.75 250 HIS A CA 1
ATOM 1837 C C . HIS A 1 250 ? -14.736 23.368 -14.218 1.00 87.75 250 HIS A C 1
ATOM 1839 O O . HIS A 1 250 ? -13.928 22.813 -13.480 1.00 87.75 250 HIS A O 1
ATOM 1845 N N . CYS A 1 251 ? -14.383 23.985 -15.342 1.00 89.31 251 CYS A N 1
ATOM 1846 C CA . CYS A 1 251 ? -13.002 24.163 -15.763 1.00 89.31 251 CYS A CA 1
ATOM 1847 C C . CYS A 1 251 ? -12.539 25.582 -15.451 1.00 89.31 251 CYS A C 1
ATOM 1849 O O . CYS A 1 251 ? -13.232 26.538 -15.804 1.00 89.31 251 CYS A O 1
ATOM 1851 N N . TYR A 1 252 ? -11.357 25.709 -14.857 1.00 88.38 252 TYR A N 1
ATOM 1852 C CA . TYR A 1 252 ? -10.739 26.989 -14.554 1.00 88.38 252 TYR A CA 1
ATOM 1853 C C . TYR A 1 252 ? -9.225 26.908 -14.780 1.00 88.38 252 TYR A C 1
ATOM 1855 O O . TYR A 1 252 ? -8.532 26.172 -14.089 1.00 88.38 252 TYR A O 1
ATOM 1863 N N . GLU A 1 253 ? -8.715 27.604 -15.799 1.00 85.88 253 GLU A N 1
ATOM 1864 C CA . GLU A 1 253 ? -7.282 27.644 -16.155 1.00 85.88 253 GLU A CA 1
ATOM 1865 C C . GLU A 1 253 ? -6.587 26.267 -16.290 1.00 85.88 253 GLU A C 1
ATOM 1867 O O . GLU A 1 253 ? -5.383 26.131 -16.076 1.00 85.88 253 GLU A O 1
ATOM 1872 N N . GLY A 1 254 ? -7.325 25.233 -16.704 1.00 85.69 254 GLY A N 1
ATOM 1873 C CA . GLY A 1 254 ? -6.806 23.863 -16.835 1.00 85.69 254 GLY A CA 1
ATOM 1874 C C . GLY A 1 254 ? -7.077 22.965 -15.623 1.00 85.69 254 GLY A C 1
ATOM 1875 O O . GLY A 1 254 ? -6.897 21.752 -15.711 1.00 85.69 254 GLY A O 1
ATOM 1876 N N . LEU A 1 255 ? -7.580 23.525 -14.519 1.00 88.75 255 LEU A N 1
ATOM 1877 C CA . LEU A 1 255 ? -8.057 22.785 -13.355 1.00 88.75 255 LEU A CA 1
ATOM 1878 C C . LEU A 1 255 ? -9.531 22.393 -13.522 1.00 88.75 255 LEU A C 1
ATOM 1880 O O . LEU A 1 255 ? -10.383 23.236 -13.802 1.00 88.75 255 LEU A O 1
ATOM 1884 N N . ILE A 1 256 ? -9.842 21.117 -13.298 1.00 92.06 256 ILE A N 1
ATOM 1885 C CA . ILE A 1 256 ? -11.214 20.597 -13.305 1.00 92.06 256 ILE A CA 1
ATOM 1886 C C . ILE A 1 256 ? -11.691 20.457 -11.862 1.00 92.06 256 ILE A C 1
ATOM 1888 O O . ILE A 1 256 ? -11.184 19.615 -11.119 1.00 92.06 256 ILE A O 1
ATOM 1892 N N . CYS A 1 257 ? -12.696 21.242 -11.482 1.00 90.88 257 CYS A N 1
ATOM 1893 C CA . CYS A 1 257 ? -13.315 21.153 -10.168 1.00 90.88 257 CYS A CA 1
ATOM 1894 C C . CYS A 1 257 ? -14.587 20.310 -10.180 1.00 90.88 257 CYS A C 1
ATOM 1896 O O . CYS A 1 257 ? -15.414 20.465 -11.084 1.00 90.88 257 CYS A O 1
ATOM 1898 N N . PRO A 1 258 ? -14.747 19.410 -9.188 1.00 90.88 258 PRO A N 1
ATOM 1899 C CA . PRO A 1 258 ? -15.937 18.593 -9.062 1.00 90.88 258 PRO A CA 1
ATOM 1900 C C . PRO A 1 258 ? -17.151 19.429 -8.632 1.00 90.88 258 PRO A C 1
ATOM 1902 O O . PRO A 1 258 ? -16.999 20.564 -8.173 1.00 90.88 258 PRO A O 1
ATOM 1905 N N . PRO A 1 259 ? -18.356 18.859 -8.750 1.00 90.19 259 PRO A N 1
ATOM 1906 C CA . PRO A 1 259 ? -19.600 19.565 -8.467 1.00 90.19 259 PRO A CA 1
ATOM 1907 C C . PRO A 1 259 ? -19.654 20.061 -7.027 1.00 90.19 259 PRO A C 1
ATOM 1909 O O . PRO A 1 259 ? -19.202 19.382 -6.107 1.00 90.19 259 PRO A O 1
ATOM 1912 N N . GLY A 1 260 ? -20.182 21.270 -6.840 1.00 86.50 260 GLY A N 1
ATOM 1913 C CA . GLY A 1 260 ? -20.232 21.933 -5.534 1.00 86.50 260 GLY A CA 1
ATOM 1914 C C . GLY A 1 260 ? -18.906 22.557 -5.089 1.00 86.50 260 GLY A C 1
ATOM 1915 O O . GLY A 1 260 ? -18.911 23.365 -4.164 1.00 86.50 260 GLY A O 1
ATOM 1916 N N . LYS A 1 261 ? -17.788 22.267 -5.768 1.00 88.81 261 LYS A N 1
ATOM 1917 C CA . LYS A 1 261 ? -16.502 22.925 -5.516 1.00 88.81 261 LYS A CA 1
ATOM 1918 C C . LYS A 1 261 ? -16.280 24.093 -6.464 1.00 88.81 261 LYS A C 1
ATOM 1920 O O . LYS A 1 261 ? -16.749 24.104 -7.602 1.00 88.81 261 LYS A O 1
ATOM 1925 N N . ARG A 1 262 ? -15.530 25.078 -5.989 1.00 84.75 262 ARG A N 1
ATOM 1926 C CA . ARG A 1 262 ? -15.153 26.274 -6.748 1.00 84.75 262 ARG A CA 1
ATOM 1927 C C . ARG A 1 262 ? -13.630 26.339 -6.867 1.00 84.75 262 ARG A C 1
ATOM 1929 O O . ARG A 1 262 ? -12.922 25.720 -6.078 1.00 84.75 262 ARG A O 1
ATOM 1936 N N . ALA A 1 263 ? -13.130 27.031 -7.884 1.00 85.31 263 ALA A N 1
ATOM 1937 C CA . ALA A 1 263 ? -11.696 27.238 -8.063 1.00 85.31 263 ALA A CA 1
ATOM 1938 C C . ALA A 1 263 ? -11.232 28.436 -7.228 1.00 85.31 263 ALA A C 1
ATOM 1940 O O . ALA A 1 263 ? -11.913 29.462 -7.231 1.00 85.31 263 ALA A O 1
ATOM 1941 N N . CYS A 1 264 ? -10.095 28.301 -6.545 1.00 86.56 264 CYS A N 1
ATOM 1942 C CA . CYS A 1 264 ? -9.441 29.376 -5.798 1.00 86.56 264 CYS A CA 1
ATOM 1943 C C . CYS A 1 264 ? -7.931 29.309 -5.860 1.00 86.56 264 CYS A C 1
ATOM 1945 O O . CYS A 1 264 ? -7.380 28.288 -6.255 1.00 86.56 264 CYS A O 1
ATOM 1947 N N . TYR A 1 265 ? -7.285 30.398 -5.453 1.00 82.94 265 TYR A N 1
ATOM 1948 C CA . TYR A 1 265 ? -5.837 30.530 -5.415 1.00 82.94 265 TYR A CA 1
ATOM 1949 C C . TYR A 1 265 ? -5.347 30.514 -3.970 1.00 82.94 265 TYR A C 1
ATOM 1951 O O . TYR A 1 265 ? -5.995 31.042 -3.075 1.00 82.94 265 TYR A O 1
ATOM 1959 N N . ASP A 1 266 ? -4.198 29.893 -3.736 1.00 77.75 266 ASP A N 1
ATOM 1960 C CA . ASP A 1 266 ? -3.560 29.799 -2.417 1.00 77.75 266 ASP A CA 1
ATOM 1961 C C . ASP A 1 266 ? -2.614 30.983 -2.128 1.00 77.75 266 ASP A C 1
ATOM 1963 O O . ASP A 1 266 ? -1.759 30.908 -1.244 1.00 77.75 266 ASP A O 1
ATOM 1967 N N . GLY A 1 267 ? -2.716 32.063 -2.912 1.00 71.44 267 GLY A N 1
ATOM 1968 C CA . GLY A 1 267 ? -1.780 33.191 -2.896 1.00 71.44 267 GLY A CA 1
ATOM 1969 C C . GLY A 1 267 ? -0.396 32.883 -3.490 1.00 71.44 267 GLY A C 1
ATOM 1970 O O . GLY A 1 267 ? 0.460 33.765 -3.499 1.00 71.44 267 GLY A O 1
ATOM 1971 N N . LYS A 1 268 ? -0.156 31.662 -3.997 1.00 68.06 268 LYS A N 1
ATOM 1972 C CA . LYS A 1 268 ? 1.097 31.234 -4.655 1.00 68.06 268 LYS A CA 1
ATOM 1973 C C . LYS A 1 268 ? 0.891 30.889 -6.134 1.00 68.06 268 LYS A C 1
ATOM 1975 O O . LYS A 1 268 ? 1.606 30.054 -6.689 1.00 68.06 268 LYS A O 1
ATOM 1980 N N . ASP A 1 269 ? -0.096 31.527 -6.763 1.00 75.00 269 ASP A N 1
ATOM 1981 C CA . ASP A 1 269 ? -0.451 31.377 -8.178 1.00 75.00 269 ASP A CA 1
ATOM 1982 C C . ASP A 1 269 ? -0.793 29.939 -8.607 1.00 75.00 269 ASP A C 1
ATOM 1984 O O . ASP A 1 269 ? -0.654 29.617 -9.785 1.00 75.00 269 ASP A O 1
ATOM 1988 N N . LYS A 1 270 ? -1.231 29.042 -7.711 1.00 80.00 270 LYS A N 1
ATOM 1989 C CA . LYS A 1 270 ? -1.755 27.724 -8.112 1.00 80.00 270 LYS A CA 1
ATOM 1990 C C . LYS A 1 270 ? -3.244 27.604 -7.797 1.00 80.00 270 LYS A C 1
ATOM 1992 O O . LYS A 1 270 ? -3.620 27.695 -6.628 1.00 80.00 270 LYS A O 1
ATOM 1997 N N . PRO A 1 271 ? -4.100 27.362 -8.808 1.00 85.38 271 PRO A N 1
ATOM 1998 C CA . PRO A 1 271 ? -5.505 27.138 -8.558 1.00 85.38 271 PRO A CA 1
ATOM 1999 C C . PRO A 1 271 ? -5.717 25.759 -7.920 1.00 85.38 271 PRO A C 1
ATOM 2001 O O . PRO A 1 271 ? -5.078 24.772 -8.296 1.00 85.38 271 PRO A O 1
ATOM 2004 N N . TYR A 1 272 ? -6.657 25.675 -6.985 1.00 87.94 272 TYR A N 1
ATOM 2005 C CA . TYR A 1 272 ? -7.141 24.437 -6.378 1.00 87.94 272 TYR A CA 1
ATOM 2006 C C . TYR A 1 272 ? -8.666 24.473 -6.221 1.00 87.94 272 TYR A C 1
ATOM 2008 O O . TYR A 1 272 ? -9.298 25.528 -6.276 1.00 87.94 272 TYR A O 1
ATOM 2016 N N . CYS A 1 273 ? -9.274 23.300 -6.040 1.00 89.94 273 CYS A N 1
ATOM 2017 C CA . CYS A 1 273 ? -10.718 23.184 -5.863 1.00 89.94 273 CYS A CA 1
ATOM 2018 C C . CYS A 1 273 ? -11.070 23.186 -4.379 1.00 89.94 273 CYS A C 1
ATOM 2020 O O . CYS A 1 273 ? -10.740 22.234 -3.665 1.00 89.94 273 CYS A O 1
ATOM 2022 N N . TYR A 1 274 ? -11.775 24.218 -3.933 1.00 88.56 274 TYR A N 1
ATOM 2023 C CA . TYR A 1 274 ? -12.214 24.362 -2.549 1.00 88.56 274 TYR A CA 1
ATOM 2024 C C . TYR A 1 274 ? -13.705 24.049 -2.399 1.00 88.56 274 TYR A C 1
ATOM 2026 O O . TYR A 1 274 ? -14.483 24.170 -3.348 1.00 88.56 274 TYR A O 1
ATOM 2034 N N . ASP A 1 275 ? -14.089 23.623 -1.196 1.00 87.81 275 ASP A N 1
ATOM 2035 C CA . ASP A 1 275 ? -15.463 23.285 -0.830 1.00 87.81 275 ASP A CA 1
ATOM 2036 C C . ASP A 1 275 ? -16.063 24.403 0.049 1.00 87.81 275 ASP A C 1
ATOM 2038 O O . ASP A 1 275 ? -15.683 24.520 1.221 1.00 87.81 275 ASP A O 1
ATOM 2042 N N . PRO A 1 276 ? -16.992 25.225 -0.480 1.00 80.50 276 PRO A N 1
ATOM 2043 C CA . PRO A 1 276 ? -17.614 26.312 0.275 1.00 80.50 276 PRO A CA 1
ATOM 2044 C C . PRO A 1 276 ? -18.410 25.831 1.497 1.00 80.50 276 PRO A C 1
ATOM 2046 O O . PRO A 1 276 ? -18.579 26.589 2.451 1.00 80.50 276 PRO A O 1
ATOM 2049 N N . SER A 1 277 ? -18.887 24.581 1.505 1.00 82.56 277 SER A N 1
ATOM 2050 C CA . SER A 1 277 ? -19.702 24.034 2.597 1.00 82.56 277 SER A CA 1
ATOM 2051 C C . SER A 1 277 ? -18.901 23.768 3.874 1.00 82.56 277 SER A C 1
ATOM 2053 O O . SER A 1 277 ? -19.490 23.573 4.934 1.00 82.56 277 SER A O 1
ATOM 2055 N N . ARG A 1 278 ? -17.564 23.795 3.804 1.00 78.44 278 ARG A N 1
ATOM 2056 C CA . ARG A 1 278 ? -16.673 23.624 4.965 1.00 78.44 278 ARG A CA 1
ATOM 2057 C C . ARG A 1 278 ? -16.321 24.934 5.677 1.00 78.44 278 ARG A C 1
ATOM 2059 O O . ARG A 1 278 ? -15.421 24.938 6.510 1.00 78.44 278 ARG A O 1
ATOM 2066 N N . GLY A 1 279 ? -16.987 26.043 5.341 1.00 70.50 279 GLY A N 1
ATOM 2067 C CA . GLY A 1 279 ? -16.737 27.354 5.954 1.00 70.50 279 GLY A CA 1
ATOM 2068 C C . GLY A 1 279 ? -15.370 27.959 5.610 1.00 70.50 279 GLY A C 1
ATOM 2069 O O . GLY A 1 279 ? -14.947 28.918 6.244 1.00 70.50 279 GLY A O 1
ATOM 2070 N N . GLN A 1 280 ? -14.670 27.404 4.617 1.00 65.12 280 GLN A N 1
ATOM 2071 C CA . GLN A 1 280 ? -13.398 27.930 4.131 1.00 65.12 280 GLN A CA 1
ATOM 2072 C C . GLN A 1 280 ? -13.672 29.064 3.138 1.00 65.12 280 GLN A C 1
ATOM 2074 O O . GLN A 1 280 ? -14.341 28.857 2.122 1.00 65.12 280 GLN A O 1
ATOM 2079 N N . SER A 1 281 ? -13.168 30.264 3.428 1.00 65.38 281 SER A N 1
ATOM 2080 C CA . SER A 1 281 ? -13.155 31.377 2.479 1.00 65.38 281 SER A CA 1
ATOM 2081 C C . SER A 1 281 ? -11.939 31.273 1.568 1.00 65.38 281 SER A C 1
ATOM 2083 O O . SER A 1 281 ? -10.862 30.855 1.993 1.00 65.38 281 SER A O 1
ATOM 2085 N N . CYS A 1 282 ? -12.104 31.679 0.315 1.00 70.38 282 CYS A N 1
ATOM 2086 C CA . CYS A 1 282 ? -10.952 31.939 -0.532 1.00 70.38 282 CYS A CA 1
ATOM 2087 C C . CYS A 1 282 ? -10.361 33.286 -0.191 1.00 70.38 282 CYS A C 1
ATOM 2089 O O . CYS A 1 282 ? -11.106 34.260 -0.081 1.00 70.38 282 CYS A O 1
ATOM 2091 N N . ASN A 1 283 ? -9.045 33.297 -0.026 1.00 61.47 283 ASN A N 1
ATOM 2092 C CA . ASN A 1 283 ? -8.264 34.510 0.143 1.00 61.47 28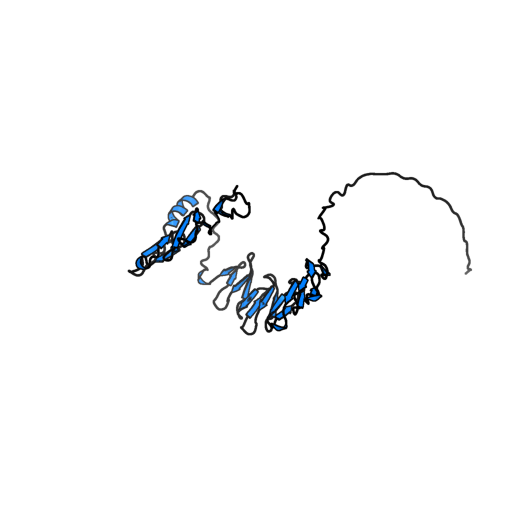3 ASN A CA 1
ATOM 2093 C C . ASN A 1 283 ? -7.717 34.968 -1.206 1.00 61.47 283 ASN A C 1
ATOM 2095 O O . ASN A 1 283 ? -7.384 34.084 -2.028 1.00 61.47 283 ASN A O 1
#

Secondary structure (DSSP, 8-state):
----------------------------------------PPTT-EEEEETTEEEEE-GGGT-EEETTEEEPTT-EEEEETTEEEEE-GGGTEEEETTEEEETT-EEEEETTEEEEE-GGGTEEEETTEEEETT-EEEEETTEEEEE-GGGT-EEETTEEE-GGG--------PPPTTSHHHHHHHHTTS----PPPPTTSEEEEETTEEEEE-TTTT-EEETTEEEPTTEEEEEETTEEEEEETTTT-EEETTEEEPTT-EEEE-SSS-EEEE-GGGTPPP-